Protein AF-A0A7X7IUH2-F1 (afdb_monomer_lite)

Sequence (332 aa):
AAYDATTYAPLDETAVPRGTPALRFTPNFIDRHVDTFSREAADLFISLTHAHYVEHLAPYFGNVVEAVYTDDESFQVWNGTGLPWSEILEAEYERRHGEPLRSILPQLVEDLPGAADVRLRFYSLCRQLFLENFIAPQVDWCRKAGLPYVGHLCGDEGPTRNAVKNFGTAMPYLLAQDIPSIDDYLCEIKDHGYLRKPLNEPDSRILAHDDRRLFTHLIYKGASSIANQFKNGLVSVEDLTFIGWDVEPAFLNTQMLFELALGANLMTPHAYYYTIGDRAHRRSLRGLRERTRRAPPQHRRQLRHREPGTFRSRQGRNRMRPSTSRQEPRWT

Foldseek 3Di:
DKAQPPPRHDDDPVPDDPPRDIDDDDDDDDPPDFQLLALVSQVVVCVVPVVVCCVPPLVCDVHVAAADEDEAAWQAPQPDDDARDDPSLQVVCCVVPVDGPVVCVCLCPDVDVCSVVVLVVSLVSRLVSNCVRHVLVVQVSCVVSVHWYHYEHRQQLHFQVSCSRTRNHCLVVLLSTQQREYEDPCVPPLPCVLVVDPCPDPVNVDDDSRDSSCRNLVSLLSRQVSCVPPHVLAYEYADPPPSDDPDDVVSRVSVVVVSVVSRHDHYQYPDDDDDPDDPVVVVVVVVVVVVVVPDDPDDPDDDDDDDDDDDDDDDDDDDDDDDDDDDDDDDD

pLDDT: mean 80.37, std 22.28, range [26.98, 98.56]

Structure (mmCIF, N/CA/C/O backbone):
data_AF-A0A7X7IUH2-F1
#
_entry.id   AF-A0A7X7IUH2-F1
#
loop_
_atom_site.group_PDB
_atom_site.id
_atom_site.type_symbol
_atom_site.label_atom_id
_atom_site.label_alt_id
_atom_site.label_comp_id
_atom_site.label_asym_id
_atom_site.label_entity_id
_atom_site.label_seq_id
_atom_site.pdbx_PDB_ins_code
_atom_site.Cartn_x
_atom_site.Cartn_y
_atom_site.Cartn_z
_atom_site.occupancy
_atom_site.B_iso_or_equiv
_atom_site.auth_seq_id
_atom_site.auth_comp_id
_atom_site.auth_asym_id
_atom_site.auth_atom_id
_atom_site.pdbx_PDB_model_num
ATOM 1 N N . ALA A 1 1 ? -21.920 0.848 14.045 1.00 93.69 1 ALA A N 1
ATOM 2 C CA . ALA A 1 1 ? -21.942 0.148 15.349 1.00 93.69 1 ALA A CA 1
ATOM 3 C C . ALA A 1 1 ? -21.752 1.163 16.470 1.00 93.69 1 ALA A C 1
ATOM 5 O O . ALA A 1 1 ? -21.058 2.154 16.247 1.00 93.69 1 ALA A O 1
ATOM 6 N N . ALA A 1 2 ? -22.360 0.935 17.634 1.00 96.56 2 ALA A N 1
ATOM 7 C CA . ALA A 1 2 ? -22.259 1.821 18.790 1.00 96.56 2 ALA A CA 1
ATOM 8 C C . ALA A 1 2 ? -21.877 1.034 20.046 1.00 96.56 2 ALA A C 1
ATOM 10 O O . ALA A 1 2 ? -22.299 -0.111 20.222 1.00 96.56 2 ALA A O 1
ATOM 11 N N . TYR A 1 3 ? -21.081 1.669 20.901 1.00 97.62 3 TYR A N 1
ATOM 12 C CA . TYR A 1 3 ? -20.593 1.113 22.157 1.00 97.62 3 TYR A CA 1
ATOM 13 C C . TYR A 1 3 ? -20.716 2.164 23.251 1.00 97.62 3 TYR A C 1
ATOM 15 O O . TYR A 1 3 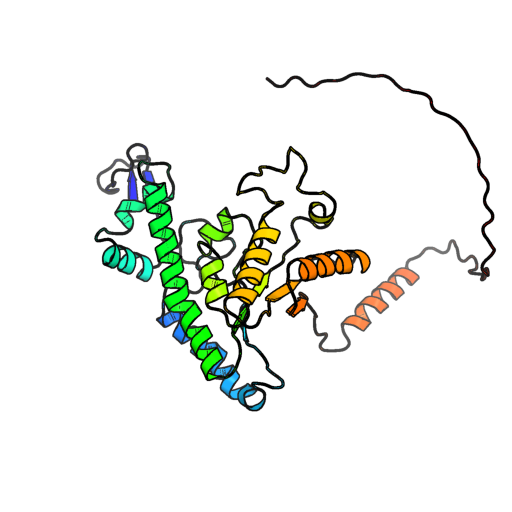? -20.580 3.361 22.986 1.00 97.62 3 TYR A O 1
ATOM 23 N N . ASP A 1 4 ? -20.962 1.724 24.477 1.00 96.12 4 ASP A N 1
ATOM 24 C CA . ASP A 1 4 ? -20.945 2.600 25.643 1.00 96.12 4 ASP A CA 1
ATOM 25 C C . ASP A 1 4 ? -19.576 3.291 25.781 1.00 96.12 4 ASP A C 1
ATOM 27 O O . ASP A 1 4 ? -18.533 2.653 25.641 1.00 96.12 4 ASP A O 1
ATOM 31 N N . ALA A 1 5 ? -19.567 4.598 26.051 1.00 94.69 5 ALA A N 1
ATOM 32 C CA . ALA A 1 5 ? -18.341 5.403 26.025 1.00 94.69 5 ALA A CA 1
ATOM 33 C C . ALA A 1 5 ? -17.363 5.126 27.184 1.00 94.69 5 ALA A C 1
ATOM 35 O O . ALA A 1 5 ? -16.270 5.682 27.194 1.00 94.69 5 ALA A O 1
ATOM 36 N N . THR A 1 6 ? -17.755 4.337 28.189 1.00 93.38 6 THR A N 1
ATOM 37 C CA . THR A 1 6 ? -16.908 4.026 29.355 1.00 93.38 6 THR A CA 1
ATOM 38 C C . THR A 1 6 ? -16.556 2.545 29.421 1.00 93.38 6 THR A C 1
ATOM 40 O O . THR A 1 6 ? -15.413 2.182 29.680 1.00 93.38 6 THR A O 1
ATOM 43 N N . THR A 1 7 ? -17.541 1.680 29.200 1.00 95.00 7 THR A N 1
ATOM 44 C CA . THR A 1 7 ? -17.394 0.223 29.295 1.00 95.00 7 THR A CA 1
ATOM 45 C C . THR A 1 7 ? -17.054 -0.431 27.961 1.00 95.00 7 THR A C 1
ATOM 47 O O . THR A 1 7 ? -16.601 -1.573 27.957 1.00 95.00 7 THR A O 1
ATOM 50 N N . TYR A 1 8 ? -17.284 0.262 26.839 1.00 96.19 8 TYR A N 1
ATOM 51 C CA . TYR A 1 8 ? -17.128 -0.259 25.477 1.00 96.19 8 TYR A CA 1
ATOM 52 C C . TYR A 1 8 ? -17.988 -1.493 25.168 1.00 96.19 8 TYR A C 1
ATOM 54 O O . TYR A 1 8 ? -17.764 -2.182 24.172 1.00 96.19 8 TYR A O 1
ATOM 62 N N . ALA A 1 9 ? -19.003 -1.762 25.992 1.00 94.94 9 ALA A N 1
ATOM 63 C CA . ALA A 1 9 ? -19.993 -2.790 25.717 1.00 94.94 9 ALA A CA 1
ATOM 64 C C . ALA A 1 9 ? -20.873 -2.376 24.521 1.00 94.94 9 ALA A C 1
ATOM 66 O O . ALA A 1 9 ? -21.152 -1.182 24.366 1.00 94.94 9 ALA A O 1
ATOM 67 N N . PRO A 1 10 ? -21.334 -3.327 23.684 1.00 95.69 10 PRO A N 1
ATOM 68 C CA . PRO A 1 10 ? -22.267 -3.031 22.602 1.00 95.69 10 PRO A CA 1
ATOM 69 C C . PRO A 1 10 ? -23.500 -2.279 23.109 1.00 95.69 10 PRO A C 1
ATOM 71 O O . PRO A 1 10 ? -24.109 -2.667 24.106 1.00 95.69 10 PRO A O 1
ATOM 74 N N . LEU A 1 11 ? -23.864 -1.211 22.404 1.00 95.25 11 LEU A N 1
ATOM 75 C CA . LEU A 1 11 ? -24.957 -0.317 22.764 1.00 95.25 11 LEU A CA 1
ATOM 76 C C . LEU A 1 11 ? -26.072 -0.404 21.716 1.00 95.25 11 LEU A C 1
ATOM 78 O O . LEU A 1 11 ? -25.834 -0.153 20.534 1.00 95.25 11 LEU A O 1
ATOM 82 N N . ASP A 1 12 ? -27.295 -0.713 22.149 1.00 94.19 12 ASP A N 1
ATOM 83 C CA . ASP A 1 12 ? -28.493 -0.549 21.321 1.00 94.19 12 ASP A CA 1
ATOM 84 C C . ASP A 1 12 ? -28.979 0.904 21.416 1.00 94.19 12 ASP A C 1
ATOM 86 O O . ASP A 1 12 ? -29.573 1.320 22.413 1.00 94.19 12 ASP A O 1
ATOM 90 N N . GLU A 1 13 ? -28.720 1.686 20.366 1.00 91.31 13 GLU A N 1
ATOM 91 C CA . GLU A 1 13 ? -29.072 3.109 20.306 1.00 91.31 13 GLU A CA 1
ATOM 92 C C . GLU A 1 13 ? -30.589 3.364 20.365 1.00 91.31 13 GLU A C 1
ATOM 94 O O . GLU A 1 13 ? -31.002 4.478 20.685 1.00 91.31 13 GLU A O 1
ATOM 99 N N . THR A 1 14 ? -31.428 2.356 20.095 1.00 93.44 14 THR A N 1
ATOM 100 C CA . THR A 1 14 ? -32.894 2.478 20.189 1.00 93.44 14 THR A CA 1
ATOM 101 C C . THR A 1 14 ? -33.417 2.296 21.615 1.00 93.44 14 THR A C 1
ATOM 103 O O . THR A 1 14 ? -34.529 2.727 21.923 1.00 93.44 14 THR A O 1
ATOM 106 N N . ALA A 1 15 ? -32.605 1.704 22.494 1.00 94.25 15 ALA A N 1
ATOM 107 C CA . ALA A 1 15 ? -32.968 1.360 23.865 1.00 94.25 15 ALA A CA 1
ATOM 108 C C . ALA A 1 15 ? -32.412 2.338 24.916 1.00 94.25 15 ALA A C 1
ATOM 110 O O . ALA A 1 15 ? -32.685 2.178 26.107 1.00 94.25 15 ALA A O 1
ATOM 111 N N . VAL A 1 16 ? -31.641 3.352 24.506 1.00 92.81 16 VAL A N 1
ATOM 112 C CA . VAL A 1 16 ? -31.002 4.312 25.421 1.00 92.81 16 VAL A CA 1
ATOM 113 C C . VAL A 1 16 ? -31.530 5.739 25.246 1.00 92.81 16 VAL A C 1
ATOM 115 O O . VAL A 1 16 ? -31.948 6.119 24.151 1.00 92.81 16 VAL A O 1
ATOM 118 N N . PRO A 1 17 ? -31.512 6.572 26.308 1.00 95.00 17 PRO A N 1
ATOM 119 C CA . PRO A 1 17 ? -31.937 7.964 26.209 1.00 95.00 17 PRO A CA 1
ATOM 120 C C . PRO A 1 17 ? -31.154 8.757 25.154 1.00 95.00 17 PRO A C 1
ATOM 122 O O . PRO A 1 17 ? -29.950 8.580 24.964 1.00 95.00 17 PRO A O 1
ATOM 125 N N . ARG A 1 18 ? -31.823 9.710 24.497 1.00 93.62 18 ARG A N 1
ATOM 126 C CA . ARG A 1 18 ? -31.147 10.654 23.600 1.00 93.62 18 ARG A CA 1
ATOM 127 C C . ARG A 1 18 ? -30.102 11.453 24.383 1.00 93.62 18 ARG A C 1
ATOM 129 O O . ARG A 1 18 ? -30.426 12.064 25.396 1.00 93.62 18 ARG A O 1
ATOM 136 N N . GLY A 1 19 ? -28.879 11.505 23.861 1.00 92.50 19 GLY A N 1
ATOM 137 C CA . GLY A 1 19 ? -27.760 12.204 24.499 1.00 92.50 19 GLY A CA 1
ATOM 138 C C . GLY A 1 19 ? -26.858 11.306 25.346 1.00 92.50 19 GLY A C 1
ATOM 139 O O . GLY A 1 19 ? -25.862 11.805 25.862 1.00 92.50 19 GLY A O 1
ATOM 140 N N . THR A 1 20 ? -27.153 10.005 25.450 1.00 94.75 20 THR A N 1
ATOM 141 C CA . THR A 1 20 ? -26.215 9.022 26.011 1.00 94.75 20 THR A CA 1
ATOM 142 C C . THR A 1 20 ? -24.885 9.061 25.241 1.00 94.75 20 THR A C 1
ATOM 144 O O . THR A 1 20 ? -24.899 8.908 24.015 1.00 94.75 20 THR A O 1
ATOM 147 N N . PRO A 1 21 ? -23.741 9.280 25.917 1.00 95.81 21 PRO A N 1
ATOM 148 C CA . PRO A 1 21 ? -22.426 9.219 25.286 1.00 95.81 21 PRO A CA 1
ATOM 149 C C . PRO A 1 21 ? -22.129 7.823 24.730 1.00 95.81 21 PRO A C 1
ATOM 151 O O . PRO A 1 21 ? -22.341 6.824 25.413 1.00 95.81 21 PRO A O 1
ATOM 154 N N . ALA A 1 22 ? -21.604 7.755 23.508 1.00 96.31 22 ALA A N 1
ATOM 155 C CA . ALA A 1 22 ? -21.262 6.499 22.850 1.00 96.31 22 ALA A CA 1
ATOM 156 C C . ALA A 1 22 ? -20.029 6.653 21.952 1.00 96.31 22 ALA A C 1
ATOM 158 O O . ALA A 1 22 ? -19.846 7.694 21.314 1.00 96.31 22 ALA A O 1
ATOM 159 N N . LEU A 1 23 ? -19.231 5.591 21.851 1.00 96.69 23 LEU A N 1
ATOM 160 C CA . LEU A 1 23 ? -18.252 5.418 20.783 1.00 96.69 23 LEU A CA 1
ATOM 161 C C . LEU A 1 23 ? -18.985 4.877 19.549 1.00 96.69 23 LEU A C 1
ATOM 163 O O . LEU A 1 23 ? -19.529 3.771 19.580 1.00 96.69 23 LEU A O 1
ATOM 167 N N . ARG A 1 24 ? -19.019 5.657 18.462 1.00 95.31 24 ARG A N 1
ATOM 168 C CA . ARG A 1 24 ? -19.748 5.305 17.235 1.00 95.31 24 ARG A CA 1
ATOM 169 C C . ARG A 1 24 ? -18.799 5.101 16.062 1.00 95.31 24 ARG A C 1
ATOM 171 O O . ARG A 1 24 ? -17.985 5.965 15.755 1.00 95.31 24 ARG A O 1
ATOM 178 N N . PHE A 1 25 ? -18.999 3.992 15.359 1.00 95.56 25 PHE A N 1
ATOM 179 C CA . PHE A 1 25 ? -18.356 3.690 14.084 1.00 95.56 25 PHE A CA 1
ATOM 180 C C . PHE A 1 25 ? -19.392 3.742 12.967 1.00 95.56 25 PHE A C 1
ATOM 182 O O . PHE A 1 25 ? -20.416 3.046 13.034 1.00 95.56 25 PHE A O 1
ATOM 189 N N . THR A 1 26 ? -19.097 4.532 11.940 1.00 93.19 26 THR A N 1
ATOM 190 C CA . THR A 1 26 ? -19.946 4.714 10.762 1.00 93.19 26 THR A CA 1
ATOM 191 C C . THR A 1 26 ? -19.104 4.451 9.518 1.00 93.19 26 THR A C 1
ATOM 193 O O . THR A 1 26 ? -18.029 5.045 9.407 1.00 93.19 26 THR A O 1
ATOM 196 N N . PRO A 1 27 ? -19.562 3.600 8.585 1.00 91.12 27 PRO A N 1
ATOM 197 C CA . PRO A 1 27 ? -18.919 3.470 7.286 1.00 91.12 27 PRO A CA 1
ATOM 198 C C . PRO A 1 27 ? -18.875 4.825 6.580 1.00 91.12 27 PRO A C 1
ATOM 200 O O . PRO A 1 27 ? -19.853 5.575 6.602 1.00 91.12 27 PRO A O 1
ATOM 203 N N . ASN A 1 28 ? -17.743 5.135 5.955 1.00 88.81 28 ASN A N 1
ATOM 204 C CA . ASN A 1 28 ? -17.584 6.327 5.138 1.00 88.81 28 ASN A CA 1
ATOM 205 C C . ASN A 1 28 ? -17.260 5.909 3.706 1.00 88.81 28 ASN A C 1
ATOM 207 O O . ASN A 1 28 ? -16.353 5.109 3.491 1.00 88.81 28 ASN A O 1
ATOM 211 N N . PHE A 1 29 ? -17.990 6.459 2.740 1.00 89.00 29 PHE A N 1
ATOM 212 C CA . PHE A 1 29 ? -17.736 6.210 1.328 1.00 89.00 29 PHE A CA 1
ATOM 213 C C . PHE A 1 29 ? -16.807 7.289 0.770 1.00 89.00 29 PHE A C 1
ATOM 215 O O . PHE A 1 29 ? -17.088 8.482 0.898 1.00 89.00 29 PHE A O 1
ATOM 222 N N . ILE A 1 30 ? -15.705 6.869 0.147 1.00 88.06 30 ILE A N 1
ATOM 223 C CA . ILE A 1 30 ? -14.721 7.761 -0.470 1.00 88.06 30 ILE A CA 1
ATOM 224 C C . ILE A 1 30 ? -14.767 7.538 -1.981 1.00 88.06 30 ILE A C 1
ATOM 226 O O . ILE A 1 30 ? -14.297 6.524 -2.482 1.00 88.06 30 ILE A O 1
ATOM 230 N N . ASP A 1 31 ? -15.314 8.508 -2.712 1.00 87.81 31 ASP A N 1
ATOM 231 C CA . ASP A 1 31 ? -15.551 8.433 -4.163 1.00 87.81 31 ASP A CA 1
ATOM 232 C C . ASP A 1 31 ? -14.281 8.404 -5.030 1.00 87.81 31 ASP A C 1
ATOM 234 O O . ASP A 1 31 ? -14.336 8.095 -6.218 1.00 87.81 31 ASP A O 1
ATOM 238 N N . ARG A 1 32 ? -13.136 8.741 -4.436 1.00 85.94 32 ARG A N 1
ATOM 239 C CA . ARG A 1 32 ? -11.836 8.893 -5.099 1.00 85.94 32 ARG A CA 1
ATOM 240 C C . ARG A 1 32 ? -10.842 7.776 -4.790 1.00 85.94 32 ARG A C 1
ATOM 242 O O . ARG A 1 32 ? -9.669 7.921 -5.113 1.00 85.94 32 ARG A O 1
ATOM 249 N N . HIS A 1 33 ? -11.283 6.693 -4.158 1.00 89.88 33 HIS A N 1
ATOM 250 C CA . HIS A 1 33 ? -10.424 5.560 -3.830 1.00 89.88 33 HIS A CA 1
ATOM 251 C C . HIS A 1 33 ? -11.135 4.253 -4.172 1.00 89.88 33 HIS A C 1
ATOM 253 O O . HIS A 1 33 ? -12.292 4.055 -3.808 1.00 89.88 33 HIS A O 1
ATOM 259 N N . VAL A 1 34 ? -10.444 3.363 -4.877 1.00 92.19 34 VAL A N 1
ATOM 260 C CA . VAL A 1 34 ? -10.958 2.027 -5.194 1.00 92.19 34 VAL A CA 1
ATOM 261 C C . VAL A 1 34 ? -10.906 1.136 -3.948 1.00 92.19 34 VAL A C 1
ATOM 263 O O . VAL A 1 34 ? -10.033 1.302 -3.099 1.00 92.19 34 VAL A O 1
ATOM 266 N N . ASP A 1 35 ? -11.833 0.190 -3.807 1.00 94.94 35 ASP A N 1
ATOM 267 C CA . ASP A 1 35 ? -11.734 -0.822 -2.752 1.00 94.94 35 ASP A CA 1
ATOM 268 C C . ASP A 1 35 ? -10.631 -1.831 -3.100 1.00 94.94 35 ASP A C 1
ATOM 270 O O . ASP A 1 35 ? -10.849 -2.776 -3.858 1.00 94.94 35 ASP A O 1
ATOM 274 N N . THR A 1 36 ? -9.438 -1.634 -2.542 1.00 96.62 36 THR A N 1
ATOM 275 C CA . THR A 1 36 ? -8.282 -2.506 -2.785 1.00 96.62 36 THR A CA 1
ATOM 276 C C . THR A 1 36 ? -8.321 -3.806 -1.975 1.00 96.62 36 THR A C 1
ATOM 278 O O . THR A 1 36 ? -7.415 -4.629 -2.083 1.00 96.62 36 THR A O 1
ATOM 281 N N . PHE A 1 37 ? -9.378 -4.060 -1.198 1.00 97.88 37 PHE A N 1
ATOM 282 C CA . PHE A 1 37 ? -9.655 -5.399 -0.676 1.00 97.88 37 PHE A CA 1
ATOM 283 C C . PHE A 1 37 ? -10.498 -6.233 -1.642 1.00 97.88 37 PHE A C 1
ATOM 285 O O . PHE A 1 37 ? -10.564 -7.452 -1.481 1.00 97.88 37 PHE A O 1
ATOM 292 N N . SER A 1 38 ? -11.127 -5.619 -2.648 1.00 97.88 38 SER A N 1
ATOM 293 C CA . SER A 1 38 ? -11.990 -6.309 -3.604 1.00 97.88 38 SER A CA 1
ATOM 294 C C . SER A 1 38 ? -11.214 -6.811 -4.820 1.00 97.88 38 SER A C 1
ATOM 296 O O . SER A 1 38 ? -10.645 -6.039 -5.593 1.00 97.88 38 SER A O 1
ATOM 298 N N . ARG A 1 39 ? -11.257 -8.130 -5.042 1.00 98.00 39 ARG A N 1
ATOM 299 C CA . ARG A 1 39 ? -10.675 -8.745 -6.241 1.00 98.00 39 ARG A CA 1
ATOM 300 C C . ARG A 1 39 ? -11.389 -8.302 -7.519 1.00 98.00 39 ARG A C 1
ATOM 302 O O . ARG A 1 39 ? -10.747 -8.075 -8.538 1.00 98.00 39 ARG A O 1
ATOM 309 N N . GLU A 1 40 ? -12.705 -8.138 -7.449 1.00 98.19 40 GLU A N 1
ATOM 310 C CA . GLU A 1 40 ? -13.507 -7.655 -8.574 1.00 98.19 40 GLU A CA 1
ATOM 311 C C . GLU A 1 40 ? -13.093 -6.235 -8.980 1.00 98.19 40 GLU A C 1
ATOM 313 O O . GLU A 1 40 ? -12.969 -5.939 -10.168 1.00 98.19 40 GLU A O 1
ATOM 318 N N . ALA A 1 41 ? -12.801 -5.373 -8.001 1.00 96.44 41 ALA A N 1
ATOM 319 C CA . ALA A 1 41 ? -12.330 -4.021 -8.269 1.00 96.44 41 ALA A CA 1
ATOM 320 C C . ALA A 1 41 ? -10.954 -4.012 -8.959 1.00 96.44 41 ALA A C 1
ATOM 322 O O . ALA A 1 41 ? -10.745 -3.232 -9.889 1.00 96.44 41 ALA A O 1
ATOM 323 N N . ALA A 1 42 ? -10.043 -4.905 -8.558 1.00 97.06 42 ALA A N 1
ATOM 324 C CA . ALA A 1 42 ? -8.743 -5.066 -9.209 1.00 97.06 42 ALA A CA 1
ATOM 325 C C . ALA A 1 42 ? -8.871 -5.579 -10.652 1.00 97.06 42 ALA A C 1
ATOM 327 O O . ALA A 1 42 ? -8.260 -5.023 -11.565 1.00 97.06 42 ALA A O 1
ATOM 328 N N . ASP A 1 43 ? -9.698 -6.604 -10.880 1.00 97.69 43 ASP A N 1
ATOM 329 C CA . ASP A 1 43 ? -9.930 -7.152 -12.221 1.00 97.69 43 ASP A CA 1
ATOM 330 C C . ASP A 1 43 ? -10.555 -6.088 -13.147 1.00 97.69 43 ASP A C 1
ATOM 332 O O . ASP A 1 43 ? -10.143 -5.941 -14.303 1.00 97.69 43 ASP A O 1
ATOM 336 N N . LEU A 1 44 ? -11.492 -5.283 -12.628 1.00 97.38 44 LEU A N 1
ATOM 337 C CA . LEU A 1 44 ? -12.061 -4.151 -13.357 1.00 97.38 44 LEU A CA 1
ATOM 338 C C . LEU A 1 44 ? -10.998 -3.087 -13.660 1.00 97.38 44 LEU A C 1
ATOM 340 O O . LEU A 1 44 ? -10.890 -2.663 -14.811 1.00 97.38 44 LEU A O 1
ATOM 344 N N . PHE A 1 45 ? -10.185 -2.689 -12.677 1.00 95.31 45 PHE A N 1
ATOM 345 C CA . PHE A 1 45 ? -9.093 -1.731 -12.872 1.00 95.31 45 PHE A CA 1
ATOM 346 C C . PHE A 1 45 ? -8.139 -2.178 -13.986 1.00 95.31 45 PHE A C 1
ATOM 348 O O . PHE A 1 45 ? -7.867 -1.407 -14.908 1.00 95.31 45 PHE A O 1
ATOM 355 N N . ILE A 1 46 ? -7.696 -3.438 -13.961 1.00 96.44 46 ILE A N 1
ATOM 356 C CA . ILE A 1 46 ? -6.835 -4.031 -14.994 1.00 96.44 46 ILE A CA 1
ATOM 357 C C . ILE A 1 46 ? -7.535 -4.008 -16.359 1.00 96.44 46 ILE A C 1
ATOM 359 O O . ILE A 1 46 ? -6.929 -3.614 -17.357 1.00 96.44 46 ILE A O 1
ATOM 363 N N . SER A 1 47 ? -8.822 -4.361 -16.423 1.00 96.50 47 SER A N 1
ATOM 364 C CA . SER A 1 47 ? -9.577 -4.330 -17.683 1.00 96.50 47 SER A CA 1
ATOM 365 C C . SER A 1 47 ? -9.698 -2.922 -18.282 1.00 96.50 47 SER A C 1
ATOM 367 O O . SER A 1 47 ? -9.690 -2.777 -19.499 1.00 96.50 47 SER A O 1
ATOM 369 N N . LEU A 1 48 ? -9.759 -1.885 -17.441 1.00 95.56 48 LEU A N 1
ATOM 370 C CA . LEU A 1 48 ? -9.904 -0.488 -17.858 1.00 95.56 48 LEU A CA 1
ATOM 371 C C . LEU A 1 48 ? -8.572 0.201 -18.177 1.00 95.56 48 LEU A C 1
ATOM 373 O O . LEU A 1 48 ? -8.574 1.293 -18.737 1.00 95.56 48 LEU A O 1
ATOM 377 N N . THR A 1 49 ? -7.439 -0.392 -17.804 1.00 94.62 49 THR A N 1
ATOM 378 C CA . THR A 1 49 ? -6.115 0.235 -17.939 1.00 94.62 49 THR A CA 1
ATOM 379 C C . THR A 1 49 ? -5.200 -0.631 -18.789 1.00 94.62 49 THR A C 1
ATOM 381 O O . THR A 1 49 ? -4.924 -0.343 -19.953 1.00 94.62 49 THR A O 1
ATOM 384 N N . HIS A 1 50 ? -4.798 -1.760 -18.231 1.00 94.56 50 HIS A N 1
ATOM 385 C CA . HIS A 1 50 ? -3.835 -2.679 -18.794 1.00 94.56 50 HIS A CA 1
ATOM 386 C C . HIS A 1 50 ? -4.304 -3.298 -20.119 1.00 94.56 50 HIS A C 1
ATOM 388 O O . HIS A 1 50 ? -3.491 -3.503 -21.019 1.00 94.56 50 HIS A O 1
ATOM 394 N N . ALA A 1 51 ? -5.610 -3.535 -20.296 1.00 91.50 51 ALA A N 1
ATOM 395 C CA . ALA A 1 51 ? -6.141 -4.005 -21.580 1.00 91.50 51 ALA A CA 1
ATOM 396 C C . ALA A 1 51 ? -5.887 -2.998 -22.719 1.00 91.50 51 ALA A C 1
ATOM 398 O O . ALA A 1 51 ? -5.485 -3.396 -23.813 1.00 91.50 51 ALA A O 1
ATOM 399 N N . HIS A 1 52 ? -6.023 -1.697 -22.448 1.00 95.25 52 HIS A N 1
ATOM 400 C CA . HIS A 1 52 ? -5.701 -0.649 -23.418 1.00 95.25 52 HIS A CA 1
ATOM 401 C C . HIS A 1 52 ? -4.192 -0.519 -23.656 1.00 95.25 52 HIS A C 1
ATOM 403 O O . HIS A 1 52 ? -3.772 -0.223 -24.777 1.00 95.25 52 HIS A O 1
ATOM 409 N N . TYR A 1 53 ? -3.355 -0.793 -22.648 1.00 95.38 53 TYR A N 1
ATOM 410 C CA . TYR A 1 53 ? -1.909 -0.887 -22.867 1.00 95.38 53 TYR A CA 1
ATOM 411 C C . TYR A 1 53 ? -1.568 -1.998 -23.858 1.00 95.38 53 TYR A C 1
ATOM 413 O O . TYR A 1 53 ? -0.758 -1.773 -24.749 1.00 95.38 53 TYR A O 1
ATOM 421 N N . VAL A 1 54 ? -2.208 -3.168 -23.778 1.00 93.75 54 VAL A N 1
ATOM 422 C CA . VAL A 1 54 ? -2.002 -4.220 -24.789 1.00 93.75 54 VAL A CA 1
ATOM 423 C C . VAL A 1 54 ? -2.445 -3.740 -26.168 1.00 93.75 54 VAL A C 1
ATOM 425 O O . VAL A 1 54 ? -1.685 -3.854 -27.127 1.00 93.75 54 VAL A O 1
ATOM 428 N N . GLU A 1 55 ? -3.652 -3.182 -26.269 1.00 95.50 55 GLU A N 1
ATOM 429 C CA . GLU A 1 55 ? -4.230 -2.745 -27.544 1.00 95.50 55 GLU A CA 1
ATOM 430 C C . GLU A 1 55 ? -3.327 -1.752 -28.289 1.00 95.50 55 GLU A C 1
ATOM 432 O O . GLU A 1 55 ? -3.162 -1.845 -29.507 1.00 95.50 55 GLU A O 1
ATOM 437 N N . HIS A 1 56 ? -2.720 -0.812 -27.562 1.00 96.25 56 HIS A N 1
ATOM 438 C CA . HIS A 1 56 ? -1.984 0.295 -28.167 1.00 96.25 56 HIS A CA 1
ATOM 439 C C . HIS A 1 56 ? -0.463 0.158 -28.096 1.00 96.25 56 HIS A C 1
ATOM 441 O O . HIS A 1 56 ? 0.234 0.720 -28.945 1.00 96.25 56 HIS A O 1
ATOM 447 N N . LEU A 1 57 ? 0.064 -0.553 -27.097 1.00 96.81 57 LEU A N 1
ATOM 448 C CA . LEU A 1 57 ? 1.489 -0.552 -26.766 1.00 96.81 57 LEU A CA 1
ATOM 449 C C . LEU A 1 57 ? 2.154 -1.931 -26.831 1.00 96.81 57 LEU A C 1
ATOM 451 O O . LEU A 1 57 ? 3.380 -1.983 -26.766 1.00 96.81 57 LEU A O 1
ATOM 455 N N . ALA A 1 58 ? 1.414 -3.030 -27.029 1.00 95.75 58 ALA A N 1
ATOM 456 C CA . ALA A 1 58 ? 2.002 -4.376 -27.033 1.00 95.75 58 ALA A CA 1
ATOM 457 C C . ALA A 1 58 ? 3.213 -4.561 -27.974 1.00 95.75 58 ALA A C 1
ATOM 459 O O . ALA A 1 58 ? 4.181 -5.187 -27.545 1.00 95.75 58 ALA A O 1
ATOM 460 N N . PRO A 1 59 ? 3.250 -4.004 -29.208 1.00 97.00 59 PRO A N 1
ATOM 461 C CA . PRO A 1 59 ? 4.430 -4.116 -30.075 1.00 97.00 59 PRO A CA 1
ATOM 462 C C . PRO A 1 59 ? 5.710 -3.478 -29.510 1.00 97.00 59 PRO A C 1
ATOM 464 O O . PRO A 1 59 ? 6.794 -3.709 -30.039 1.00 97.00 59 PRO A O 1
ATOM 467 N N . TYR A 1 60 ? 5.584 -2.651 -28.472 1.00 97.75 60 TYR A N 1
ATOM 468 C CA . TYR A 1 60 ? 6.672 -1.914 -27.835 1.00 97.75 60 TYR A CA 1
ATOM 469 C C . TYR A 1 60 ? 7.131 -2.532 -26.507 1.00 97.75 60 TYR A C 1
ATOM 471 O O . TYR A 1 60 ? 8.125 -2.063 -25.944 1.00 97.75 60 TYR A O 1
ATOM 479 N N . PHE A 1 61 ? 6.433 -3.556 -26.004 1.00 97.38 61 PHE A N 1
ATOM 480 C CA . PHE A 1 61 ? 6.760 -4.217 -24.740 1.00 97.38 61 PHE A CA 1
ATOM 481 C C . PHE A 1 61 ? 8.113 -4.934 -24.810 1.00 97.38 61 PHE A C 1
ATOM 483 O O . PHE A 1 61 ? 8.449 -5.563 -25.814 1.00 97.38 61 PHE A O 1
ATOM 490 N N . GLY A 1 62 ? 8.895 -4.819 -23.734 1.00 94.38 62 GLY A N 1
ATOM 491 C CA . GLY A 1 62 ? 10.238 -5.397 -23.623 1.00 94.38 62 GLY A CA 1
ATOM 492 C C . GLY A 1 62 ? 11.312 -4.664 -24.436 1.00 94.38 62 GLY A C 1
ATOM 493 O O . GLY A 1 62 ? 12.423 -5.172 -24.567 1.00 94.38 62 GLY A O 1
ATOM 494 N N . ASN A 1 63 ? 10.983 -3.500 -25.006 1.00 94.75 63 ASN A N 1
ATOM 495 C CA . ASN A 1 63 ? 11.939 -2.636 -25.697 1.00 94.75 63 ASN A CA 1
ATOM 496 C C . ASN A 1 63 ? 11.709 -1.160 -25.352 1.00 94.75 63 ASN A C 1
ATOM 498 O O . ASN A 1 63 ? 12.459 -0.594 -24.577 1.00 94.75 63 ASN A O 1
ATOM 502 N N . VAL A 1 64 ? 10.667 -0.525 -25.902 1.00 96.69 64 VAL A N 1
ATOM 503 C CA . VAL A 1 64 ? 10.393 0.897 -25.608 1.00 96.69 64 VAL A CA 1
ATOM 504 C C . VAL A 1 64 ? 9.629 1.042 -24.292 1.00 96.69 64 VAL A C 1
ATOM 506 O O . VAL A 1 64 ? 9.851 1.995 -23.554 1.00 96.69 64 VAL A O 1
ATOM 509 N N . VAL A 1 65 ? 8.727 0.104 -24.000 1.00 96.88 65 VAL A N 1
ATOM 510 C CA . VAL A 1 65 ? 8.061 -0.012 -22.699 1.00 96.88 65 VAL A CA 1
ATOM 511 C C . VAL A 1 65 ? 8.712 -1.176 -21.964 1.00 96.88 65 VAL A C 1
ATOM 513 O O . VAL A 1 65 ? 8.516 -2.333 -22.338 1.00 96.88 65 VAL A O 1
ATOM 516 N N . GLU A 1 66 ? 9.516 -0.861 -20.954 1.00 95.62 66 GLU A N 1
ATOM 517 C CA . GLU A 1 66 ? 10.358 -1.837 -20.249 1.00 95.62 66 GLU A CA 1
ATOM 518 C C . GLU A 1 66 ? 9.809 -2.244 -18.881 1.00 95.62 66 GLU A C 1
ATOM 520 O O . GLU A 1 66 ? 10.305 -3.205 -18.308 1.00 95.62 66 GLU A O 1
ATOM 525 N N . ALA A 1 67 ? 8.806 -1.536 -18.358 1.00 95.88 67 ALA A N 1
ATOM 526 C CA . ALA A 1 67 ? 8.206 -1.778 -17.049 1.00 95.88 67 ALA A CA 1
ATOM 527 C C . ALA A 1 67 ? 6.790 -1.197 -16.973 1.00 95.88 67 ALA A C 1
ATOM 529 O O . ALA A 1 67 ? 6.438 -0.297 -17.740 1.00 95.88 67 ALA A O 1
ATOM 530 N N . VAL A 1 68 ? 6.004 -1.685 -16.014 1.00 96.38 68 VAL A N 1
ATOM 531 C CA . VAL A 1 68 ? 4.796 -1.000 -15.539 1.00 96.38 68 VAL A CA 1
ATOM 532 C C . VAL A 1 68 ? 5.105 -0.409 -14.173 1.00 96.38 68 VAL A C 1
ATOM 534 O O . VAL A 1 68 ? 5.613 -1.112 -13.299 1.00 96.38 68 VAL A O 1
ATOM 537 N N . TYR A 1 69 ? 4.802 0.878 -14.017 1.00 95.31 69 TYR A N 1
ATOM 538 C CA . TYR A 1 69 ? 4.961 1.602 -12.765 1.00 95.31 69 TYR A CA 1
ATOM 539 C C . TYR A 1 69 ? 3.594 1.862 -12.136 1.00 95.31 69 TYR A C 1
ATOM 541 O O . TYR A 1 69 ? 2.684 2.332 -12.824 1.00 95.31 69 TYR A O 1
ATOM 549 N N . THR A 1 70 ? 3.462 1.570 -10.848 1.00 94.12 70 THR A N 1
ATOM 550 C CA . THR A 1 70 ? 2.298 1.925 -10.034 1.00 94.12 70 THR A CA 1
ATOM 551 C C . THR A 1 70 ? 2.666 2.988 -9.006 1.00 94.12 70 THR A C 1
ATOM 553 O O . THR A 1 70 ? 3.772 2.994 -8.473 1.00 94.12 70 THR A O 1
ATOM 556 N N . ASP A 1 71 ? 1.725 3.878 -8.732 1.00 92.50 71 ASP A N 1
ATOM 557 C CA . ASP A 1 71 ? 1.914 5.056 -7.890 1.00 92.50 71 ASP A CA 1
ATOM 558 C C . ASP A 1 71 ? 0.961 4.978 -6.687 1.00 92.50 71 ASP A C 1
ATOM 560 O O . ASP A 1 71 ? -0.196 4.568 -6.837 1.00 92.50 71 ASP A O 1
ATOM 564 N N . ASP A 1 72 ? 1.462 5.341 -5.506 1.00 91.69 72 ASP A N 1
ATOM 565 C CA . ASP A 1 72 ? 0.687 5.551 -4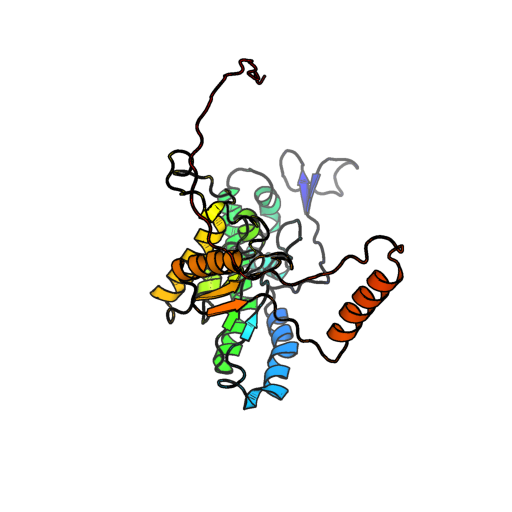.279 1.00 91.69 72 ASP A CA 1
ATOM 566 C C . ASP A 1 72 ? -0.301 4.421 -3.892 1.00 91.69 72 ASP A C 1
ATOM 568 O O . ASP A 1 72 ? -1.425 4.651 -3.420 1.00 91.69 72 ASP A O 1
ATOM 572 N N . GLU A 1 73 ? 0.105 3.154 -4.017 1.00 94.50 73 GLU A N 1
ATOM 573 C CA . GLU A 1 73 ? -0.789 2.046 -3.666 1.00 94.50 73 GLU A CA 1
ATOM 574 C C . GLU A 1 73 ? -1.029 1.955 -2.149 1.00 94.50 73 GLU A C 1
ATOM 576 O O . GLU A 1 73 ? -0.117 2.056 -1.325 1.00 94.50 73 GLU A O 1
ATOM 581 N N . SER A 1 74 ? -2.284 1.752 -1.743 1.00 94.38 74 SER A N 1
ATOM 582 C CA . SER A 1 74 ? -2.665 1.599 -0.335 1.00 94.38 74 SER A CA 1
ATOM 583 C C . SER A 1 74 ? -4.074 1.014 -0.191 1.00 94.38 74 SER A C 1
ATOM 585 O O . SER A 1 74 ? -4.855 0.960 -1.142 1.00 94.38 74 SER A O 1
ATOM 587 N N . PHE A 1 75 ? -4.425 0.558 1.013 1.00 92.81 75 PHE A N 1
ATOM 588 C CA . PHE A 1 75 ? -5.805 0.197 1.358 1.00 92.81 75 PHE A CA 1
ATOM 589 C C . PHE A 1 75 ? -6.581 1.299 2.074 1.00 92.81 75 PHE A C 1
ATOM 591 O O . PHE A 1 75 ? -7.749 1.127 2.423 1.00 92.81 75 PHE A O 1
ATOM 598 N N . GLN A 1 76 ? -5.950 2.450 2.282 1.00 88.50 76 GLN A N 1
ATOM 599 C CA . GLN A 1 76 ? -6.594 3.629 2.823 1.00 88.50 76 GLN A CA 1
ATOM 600 C C . GLN A 1 76 ? -6.093 4.854 2.079 1.00 88.50 76 GLN A C 1
ATOM 602 O O . GLN A 1 76 ? -4.890 5.044 1.947 1.00 88.50 76 GLN A O 1
ATOM 607 N N . VAL A 1 77 ? -7.019 5.728 1.677 1.00 83.75 77 VAL A N 1
ATOM 608 C CA . VAL A 1 77 ? -6.662 6.986 1.018 1.00 83.75 77 VAL A CA 1
ATOM 609 C C . VAL A 1 77 ? -5.660 7.775 1.867 1.00 83.75 77 VAL A C 1
ATOM 611 O O . VAL A 1 77 ? -5.822 7.889 3.087 1.00 83.75 77 VAL A O 1
ATOM 614 N N . TRP A 1 78 ? -4.647 8.345 1.215 1.00 75.94 78 TRP A N 1
ATOM 615 C CA . TRP A 1 78 ? -3.525 9.061 1.832 1.00 75.94 78 TRP A CA 1
ATOM 616 C C . TRP A 1 78 ? -3.923 9.948 3.027 1.00 75.94 78 TRP A C 1
ATOM 618 O O . TRP A 1 78 ? -3.433 9.794 4.152 1.00 75.94 78 TRP A O 1
ATOM 628 N N . ASN A 1 79 ? -4.893 10.839 2.807 1.00 77.44 79 ASN A N 1
ATOM 629 C CA . ASN A 1 79 ? -5.386 11.806 3.791 1.00 77.44 79 ASN A CA 1
ATOM 630 C C . ASN A 1 79 ? -6.603 11.316 4.599 1.00 77.44 79 ASN A C 1
ATOM 632 O O . ASN A 1 79 ? -7.204 12.086 5.350 1.00 77.44 79 ASN A O 1
ATOM 636 N N . GLY A 1 80 ? -6.974 10.046 4.448 1.00 77.88 80 GLY A N 1
ATOM 637 C CA . GLY A 1 80 ? -8.134 9.450 5.088 1.00 77.88 80 GLY A CA 1
ATOM 638 C C . GLY A 1 80 ? -7.920 9.308 6.583 1.00 77.88 80 GLY A C 1
ATOM 639 O O . GLY A 1 80 ? -6.870 8.838 7.034 1.00 77.88 80 GLY A O 1
ATOM 640 N N . THR A 1 81 ? -8.930 9.680 7.357 1.00 78.81 81 THR A N 1
ATOM 641 C CA . THR A 1 81 ? -8.980 9.463 8.801 1.00 78.81 81 THR A CA 1
ATOM 642 C C . THR A 1 81 ? -9.977 8.346 9.095 1.00 78.81 81 THR A C 1
ATOM 644 O O . THR A 1 81 ? -11.068 8.314 8.530 1.00 78.81 81 THR A O 1
ATOM 647 N N . GLY A 1 82 ? -9.592 7.400 9.949 1.00 88.38 82 GLY A N 1
ATOM 648 C CA . GLY A 1 82 ? -10.418 6.242 10.294 1.00 88.38 82 GLY A CA 1
ATOM 649 C C . GLY A 1 82 ? -9.695 4.914 10.108 1.00 88.38 82 GLY A C 1
ATOM 650 O O . GLY A 1 82 ? -8.506 4.888 9.786 1.00 88.38 82 GLY A O 1
ATOM 651 N N . LEU A 1 83 ? -10.439 3.838 10.356 1.00 92.88 83 LEU A N 1
ATOM 652 C CA . LEU A 1 83 ? -10.013 2.461 10.132 1.00 92.88 83 LEU A CA 1
ATOM 653 C C . LEU A 1 83 ? -10.305 2.063 8.676 1.00 92.88 83 LEU A C 1
ATOM 655 O O . LEU A 1 83 ? -11.343 2.479 8.150 1.00 92.88 83 LEU A O 1
ATOM 659 N N . PRO A 1 84 ? -9.459 1.233 8.044 1.00 93.25 84 PRO A N 1
ATOM 660 C CA . PRO A 1 84 ? -9.782 0.645 6.753 1.00 93.25 84 PRO A CA 1
ATOM 661 C C . PRO A 1 84 ? -11.040 -0.220 6.873 1.00 93.25 84 PRO A C 1
ATOM 663 O O . PRO A 1 84 ? -11.244 -0.918 7.869 1.00 93.25 84 PRO A O 1
ATOM 666 N N . TRP A 1 85 ? -11.904 -0.155 5.864 1.00 93.81 85 TRP A N 1
ATOM 667 C CA . TRP A 1 85 ? -13.179 -0.862 5.872 1.00 93.81 85 TRP A CA 1
ATOM 668 C C . TRP A 1 85 ? -13.593 -1.278 4.463 1.00 93.81 85 TRP A C 1
ATOM 670 O O . TRP A 1 85 ? -13.494 -0.494 3.525 1.00 93.81 85 TRP A O 1
ATOM 680 N N . SER A 1 86 ? -14.108 -2.498 4.352 1.00 94.81 86 SER A N 1
ATOM 681 C CA . SER A 1 86 ? -14.808 -3.043 3.189 1.00 94.81 86 SER A CA 1
ATOM 682 C C . SER A 1 86 ? -15.736 -4.150 3.680 1.00 94.81 86 SER A C 1
ATOM 684 O O . SER A 1 86 ? -15.452 -4.798 4.691 1.00 94.81 86 SER A O 1
ATOM 686 N N . GLU A 1 87 ? -16.814 -4.406 2.946 1.00 95.69 87 GLU A N 1
ATOM 687 C CA . GLU A 1 87 ? -17.658 -5.583 3.175 1.00 95.69 87 GLU A CA 1
ATOM 688 C C . GLU A 1 87 ? -16.848 -6.883 3.024 1.00 95.69 87 GLU A C 1
ATOM 690 O O . GLU A 1 87 ? -17.066 -7.834 3.772 1.00 95.69 87 GLU A O 1
ATOM 695 N N . ILE A 1 88 ? -15.839 -6.902 2.139 1.00 97.88 88 ILE A N 1
ATOM 696 C CA . ILE A 1 88 ? -14.913 -8.035 1.984 1.00 97.88 88 ILE A CA 1
ATOM 697 C C . ILE A 1 88 ? -14.080 -8.237 3.249 1.00 97.88 88 ILE A C 1
ATOM 699 O O . ILE A 1 88 ? -13.912 -9.367 3.704 1.00 97.88 88 ILE A O 1
ATOM 703 N N . LEU A 1 89 ? -13.582 -7.148 3.842 1.00 97.44 89 LEU A N 1
ATOM 704 C CA . LEU A 1 89 ? -12.807 -7.207 5.080 1.00 97.44 89 LEU A CA 1
ATOM 705 C C . LEU A 1 89 ? -13.660 -7.727 6.245 1.00 97.44 89 LEU A C 1
ATOM 707 O O . LEU A 1 89 ? -13.179 -8.555 7.015 1.00 97.44 89 LEU A O 1
ATOM 711 N N . GLU A 1 90 ? -14.913 -7.279 6.368 1.00 97.06 90 GLU A N 1
ATOM 712 C CA . GLU A 1 90 ? -15.835 -7.763 7.403 1.00 97.06 90 GLU A CA 1
ATOM 713 C C . GLU A 1 90 ? -16.106 -9.268 7.256 1.00 97.06 90 GLU A C 1
ATOM 715 O O . GLU A 1 90 ? -15.930 -10.016 8.224 1.00 97.06 90 GLU A O 1
ATOM 720 N N . ALA A 1 91 ? -16.446 -9.722 6.045 1.00 98.25 91 ALA A N 1
ATOM 721 C CA . ALA A 1 91 ? -16.715 -11.134 5.773 1.00 98.25 91 ALA A CA 1
ATOM 722 C C . ALA A 1 91 ? -15.476 -12.016 6.005 1.00 98.25 91 ALA A C 1
ATOM 724 O O . ALA A 1 91 ? -15.567 -13.077 6.627 1.00 98.25 91 ALA A O 1
ATOM 725 N N . GLU A 1 92 ? -14.301 -11.584 5.539 1.00 98.44 92 GLU A N 1
ATOM 726 C CA . GLU A 1 92 ? -13.059 -12.341 5.710 1.00 98.44 92 GLU A CA 1
ATOM 727 C C . GLU A 1 92 ? -12.579 -12.370 7.158 1.00 98.44 92 GLU A C 1
ATOM 729 O O . GLU A 1 92 ? -12.040 -13.387 7.601 1.00 98.44 92 GLU A O 1
ATOM 734 N N . TYR A 1 93 ? -12.809 -11.301 7.921 1.00 98.31 93 TYR A N 1
ATOM 735 C CA . TYR A 1 93 ? -12.487 -11.288 9.341 1.00 98.31 93 TYR A CA 1
ATOM 736 C C . TYR A 1 93 ? -13.333 -12.317 10.099 1.00 98.31 93 TYR A C 1
ATOM 738 O O . TYR A 1 93 ? -12.780 -13.151 10.821 1.00 98.31 93 TYR A O 1
ATOM 746 N N . GLU A 1 94 ? -14.651 -12.330 9.876 1.00 98.19 94 GLU A N 1
ATOM 747 C CA . GLU A 1 94 ? -15.550 -13.312 10.491 1.00 98.19 94 GLU A CA 1
ATOM 748 C C . GLU A 1 94 ? -15.186 -14.743 10.083 1.00 98.19 94 GLU A C 1
ATOM 750 O O . GLU A 1 94 ? -15.054 -15.625 10.935 1.00 98.19 94 GLU A O 1
ATOM 755 N N . ARG A 1 95 ? -14.907 -14.968 8.794 1.00 98.38 95 ARG A N 1
ATOM 756 C CA . ARG A 1 95 ? -14.524 -16.284 8.271 1.00 98.38 95 ARG A CA 1
ATOM 757 C C . ARG A 1 95 ? -13.203 -16.803 8.852 1.00 98.38 95 ARG A C 1
ATOM 759 O O . ARG A 1 95 ? -13.099 -17.996 9.132 1.00 98.38 95 ARG A O 1
ATOM 766 N N . ARG A 1 96 ? -12.176 -15.952 8.991 1.00 97.88 96 ARG A N 1
ATOM 767 C CA . ARG A 1 96 ? -10.826 -16.363 9.435 1.00 97.88 96 ARG A CA 1
ATOM 768 C C . ARG A 1 96 ? -10.668 -16.391 10.957 1.00 97.88 96 ARG A C 1
ATOM 770 O O . ARG A 1 96 ? -9.797 -17.108 11.449 1.00 97.88 96 ARG A O 1
ATOM 777 N N . HIS A 1 97 ? -11.472 -15.629 11.698 1.00 96.31 97 HIS A N 1
ATOM 778 C CA . HIS A 1 97 ? -11.316 -15.476 13.149 1.00 96.31 97 HIS A CA 1
ATOM 779 C C . HIS A 1 97 ? -12.513 -15.956 13.975 1.00 96.31 97 HIS A C 1
ATOM 781 O O . HIS A 1 97 ? -12.388 -16.059 15.193 1.00 96.31 97 HIS A O 1
ATOM 787 N N . GLY A 1 98 ? -13.635 -16.313 13.340 1.00 96.94 98 GLY A N 1
ATOM 788 C CA . GLY A 1 98 ? -14.796 -16.899 14.015 1.00 96.94 98 GLY A CA 1
ATOM 789 C C . GLY A 1 98 ? -15.572 -15.921 14.901 1.00 96.94 98 GLY A C 1
ATOM 790 O O . GLY A 1 98 ? -16.365 -16.351 15.735 1.00 96.94 98 GLY A O 1
ATOM 791 N N . GLU A 1 99 ? -15.343 -14.618 14.742 1.00 96.31 99 GLU A N 1
ATOM 792 C CA . GLU A 1 99 ? -16.059 -13.551 15.436 1.00 96.31 99 GLU A CA 1
ATOM 793 C C . GLU A 1 99 ? -16.316 -12.382 14.471 1.00 96.31 99 GLU A C 1
ATOM 795 O O . GLU A 1 99 ? -15.481 -12.111 13.604 1.00 96.31 99 GLU A O 1
ATOM 800 N N . PRO A 1 100 ? -17.451 -11.675 14.586 1.00 96.69 100 PRO A N 1
ATOM 801 C CA . PRO A 1 100 ? -17.775 -10.595 13.663 1.00 96.69 100 PRO A CA 1
ATOM 802 C C . PRO A 1 100 ? -16.836 -9.406 13.890 1.00 96.69 100 PRO A C 1
ATOM 804 O O . PRO A 1 100 ? -16.563 -9.058 15.034 1.00 96.69 100 PRO A O 1
ATOM 807 N N . LEU A 1 101 ? -16.408 -8.707 12.834 1.00 97.12 101 LEU A N 1
ATOM 808 C CA . LEU A 1 101 ? -15.447 -7.594 12.946 1.00 97.12 101 LEU A CA 1
ATOM 809 C C . LEU A 1 101 ? -15.892 -6.499 13.937 1.00 97.12 101 LEU A C 1
ATOM 811 O O . LEU A 1 101 ? -15.077 -5.903 14.642 1.00 97.12 101 LEU A O 1
ATOM 815 N N . ARG A 1 102 ? -17.206 -6.282 14.071 1.00 95.75 102 ARG A N 1
ATOM 816 C CA . ARG A 1 102 ? -17.775 -5.378 15.081 1.00 95.75 102 ARG A CA 1
ATOM 817 C C . ARG A 1 102 ? -17.431 -5.749 16.532 1.00 95.75 102 ARG A C 1
ATOM 819 O O . ARG A 1 102 ? -17.517 -4.878 17.387 1.00 95.75 102 ARG A O 1
ATOM 826 N N . SER A 1 103 ? -17.059 -6.981 16.873 1.00 95.94 103 SER A N 1
ATOM 827 C CA . SER A 1 103 ? -16.702 -7.314 18.263 1.00 95.94 103 SER A CA 1
ATOM 828 C C . SER A 1 103 ? -15.427 -6.603 18.724 1.00 95.94 103 SER A C 1
ATOM 830 O O . SER A 1 103 ? -15.291 -6.322 19.911 1.00 95.94 103 SER A O 1
ATOM 832 N N . ILE A 1 104 ? -14.532 -6.258 17.790 1.00 96.88 104 ILE A N 1
ATOM 833 C CA . ILE A 1 104 ? -13.199 -5.734 18.101 1.00 96.88 104 ILE A CA 1
ATOM 834 C C . ILE A 1 104 ? -13.021 -4.230 17.863 1.00 96.88 104 ILE A C 1
ATOM 836 O O . ILE A 1 104 ? -11.966 -3.688 18.191 1.00 96.88 104 ILE A O 1
ATOM 840 N N . LEU A 1 105 ? -14.017 -3.533 17.303 1.00 97.44 105 LEU A N 1
ATOM 841 C CA . LEU A 1 105 ? -13.872 -2.122 16.909 1.00 97.44 105 LEU A CA 1
ATOM 842 C C . LEU A 1 105 ? -13.362 -1.204 18.040 1.00 97.44 105 LEU A C 1
ATOM 844 O O . LEU A 1 105 ? -12.456 -0.415 17.768 1.00 97.44 105 LEU A O 1
ATOM 848 N N . PRO A 1 106 ? -13.829 -1.313 19.304 1.00 97.56 106 PRO A N 1
ATOM 849 C CA . PRO A 1 106 ? -13.276 -0.505 20.393 1.00 97.56 106 PRO A CA 1
ATOM 850 C C . PRO A 1 106 ? -11.776 -0.737 20.626 1.00 97.56 106 PRO A C 1
ATOM 852 O O . PRO A 1 106 ? -11.026 0.218 20.790 1.00 97.56 106 PRO A O 1
ATOM 855 N N . GLN A 1 107 ? -11.305 -1.986 20.560 1.00 97.62 107 GLN A N 1
ATOM 856 C CA . GLN A 1 107 ? -9.888 -2.333 20.758 1.00 97.62 107 GLN A CA 1
ATOM 857 C C . GLN A 1 107 ? -8.977 -1.776 19.646 1.00 97.62 107 GLN A C 1
ATOM 859 O O . GLN A 1 107 ? -7.767 -1.621 19.841 1.00 97.62 107 GLN A O 1
ATOM 864 N N . LEU A 1 108 ? -9.535 -1.447 18.476 1.00 96.12 108 LEU A N 1
ATOM 865 C CA . LEU A 1 108 ? -8.782 -0.828 17.385 1.00 96.12 108 LEU A CA 1
ATOM 866 C C . LEU A 1 108 ? -8.456 0.648 17.640 1.00 96.12 108 LEU A C 1
ATOM 868 O O . LEU A 1 108 ? -7.488 1.141 17.065 1.00 96.12 108 LEU A O 1
ATOM 872 N N . VAL A 1 109 ? -9.223 1.335 18.493 1.00 95.44 109 VAL A N 1
ATOM 873 C CA . VAL A 1 109 ? -9.073 2.782 18.740 1.00 95.44 109 VAL A CA 1
ATOM 874 C C . VAL A 1 109 ? -8.773 3.140 20.198 1.00 95.44 109 VAL A C 1
ATOM 876 O O . VAL A 1 109 ? -8.280 4.232 20.445 1.00 95.44 109 VAL A O 1
ATOM 879 N N . GLU A 1 110 ? -8.981 2.214 21.137 1.00 96.25 110 GLU A N 1
ATOM 880 C CA . GLU A 1 110 ? -8.733 2.398 22.574 1.00 96.25 110 GLU A CA 1
ATOM 881 C C . GLU A 1 110 ? -7.750 1.357 23.120 1.00 96.25 110 GLU A C 1
ATOM 883 O O . GLU A 1 110 ? -7.682 0.223 22.630 1.00 96.25 110 GLU A O 1
ATOM 888 N N . ASP A 1 111 ? -6.991 1.720 24.156 1.00 95.25 111 ASP A N 1
ATOM 889 C CA . ASP A 1 111 ? -5.993 0.853 24.806 1.00 95.25 111 ASP A CA 1
ATOM 890 C C . ASP A 1 111 ? -6.636 -0.108 25.821 1.00 95.25 111 ASP A C 1
ATOM 892 O O . ASP A 1 111 ? -6.371 -0.097 27.024 1.00 95.25 111 ASP A O 1
ATOM 896 N N . LEU A 1 112 ? -7.519 -0.962 25.307 1.00 96.62 112 LEU A N 1
ATOM 897 C CA . LEU A 1 112 ? -8.201 -2.011 26.060 1.00 96.62 112 LEU A CA 1
ATOM 898 C C . LEU A 1 112 ? -7.322 -3.267 26.217 1.00 96.62 112 LEU A C 1
ATOM 900 O O . LEU A 1 112 ? -6.386 -3.479 25.438 1.00 96.62 112 LEU A O 1
ATOM 904 N N . PRO A 1 113 ? -7.627 -4.162 27.178 1.00 96.75 113 PRO A N 1
ATOM 905 C CA . PRO A 1 113 ? -6.942 -5.448 27.285 1.00 96.75 113 PRO A CA 1
ATOM 906 C C . PRO A 1 113 ? -6.931 -6.211 25.949 1.00 96.75 113 PRO A C 1
ATOM 908 O O . PRO A 1 113 ? -7.956 -6.333 25.277 1.00 96.75 113 PRO A O 1
ATOM 911 N N . GLY A 1 114 ? -5.756 -6.703 25.543 1.00 96.81 114 GLY A N 1
ATOM 912 C CA . GLY A 1 114 ? -5.569 -7.430 24.279 1.00 96.81 114 GLY A CA 1
ATOM 913 C C . GLY A 1 114 ? -5.569 -6.566 23.007 1.00 96.81 114 GLY A C 1
ATOM 914 O O . GLY A 1 114 ? -5.447 -7.114 21.913 1.00 96.81 114 GLY A O 1
ATOM 915 N N . ALA A 1 115 ? -5.666 -5.233 23.110 1.00 97.25 115 ALA A N 1
ATOM 916 C CA . ALA A 1 115 ? -5.742 -4.348 21.943 1.00 97.25 115 ALA A CA 1
ATOM 917 C C . ALA A 1 115 ? -4.550 -4.490 20.982 1.00 97.25 115 ALA A C 1
ATOM 919 O O . ALA A 1 115 ? -4.736 -4.421 19.770 1.00 97.25 115 ALA A O 1
ATOM 920 N N . ALA A 1 116 ? -3.338 -4.734 21.489 1.00 95.94 116 ALA A N 1
ATOM 921 C CA . ALA A 1 116 ? -2.155 -4.924 20.649 1.00 95.94 116 ALA A CA 1
ATOM 922 C C . ALA A 1 116 ? -2.300 -6.124 19.694 1.00 95.94 116 ALA A C 1
ATOM 924 O O . ALA A 1 116 ? -2.087 -5.978 18.489 1.00 95.94 116 ALA A O 1
ATOM 925 N N . ASP A 1 117 ? -2.730 -7.279 20.210 1.00 97.38 117 ASP A N 1
ATOM 926 C CA . ASP A 1 117 ? -2.929 -8.495 19.412 1.00 97.38 117 ASP A CA 1
ATOM 927 C C . ASP A 1 117 ? -4.070 -8.320 18.408 1.00 97.38 117 ASP A C 1
ATOM 929 O O . ASP A 1 117 ? -3.974 -8.740 17.254 1.00 97.38 117 ASP A O 1
ATOM 933 N N . VAL A 1 118 ? -5.136 -7.634 18.825 1.00 97.69 118 VAL A N 1
ATOM 934 C CA . VAL A 1 118 ? -6.275 -7.309 17.964 1.00 97.69 118 VAL A CA 1
ATOM 935 C C . VAL A 1 118 ? -5.867 -6.391 16.814 1.00 97.69 118 VAL A C 1
ATOM 937 O O . VAL A 1 118 ? -6.191 -6.685 15.663 1.00 97.69 118 VAL A O 1
ATOM 940 N N . ARG A 1 119 ? -5.116 -5.319 17.092 1.00 96.31 119 ARG A N 1
ATOM 941 C CA . ARG A 1 119 ? -4.594 -4.402 16.067 1.00 96.31 119 ARG A CA 1
ATOM 942 C C . ARG A 1 119 ? -3.652 -5.140 15.116 1.00 96.31 119 ARG A C 1
ATOM 944 O O . ARG A 1 119 ? -3.789 -4.998 13.903 1.00 96.31 119 ARG A O 1
ATOM 951 N N . LEU A 1 120 ? -2.752 -5.981 15.635 1.00 95.94 120 LEU A N 1
ATOM 952 C CA . LEU A 1 120 ? -1.849 -6.790 14.812 1.00 95.94 120 LEU A CA 1
ATOM 95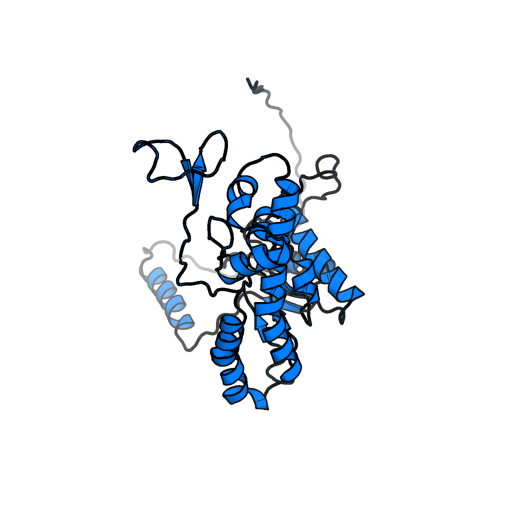3 C C . LEU A 1 120 ? -2.624 -7.725 13.876 1.00 95.94 120 LEU A C 1
ATOM 955 O O . LEU A 1 120 ? -2.328 -7.779 12.681 1.00 95.94 120 LEU A O 1
ATOM 959 N N . ARG A 1 121 ? -3.623 -8.440 14.402 1.00 97.19 121 ARG A N 1
ATOM 960 C CA . ARG A 1 121 ? -4.484 -9.350 13.637 1.00 97.19 121 ARG A CA 1
ATOM 961 C C . ARG A 1 121 ? -5.259 -8.610 12.548 1.00 97.19 121 ARG A C 1
ATOM 963 O O . ARG A 1 121 ? -5.220 -9.020 11.391 1.00 97.19 121 ARG A O 1
ATOM 970 N N . PHE A 1 122 ? -5.894 -7.496 12.902 1.00 97.56 122 PHE A N 1
ATOM 971 C CA . PHE A 1 122 ? -6.679 -6.674 11.986 1.00 97.56 122 PHE A CA 1
ATOM 972 C C . PHE A 1 122 ? -5.839 -6.110 10.831 1.00 97.56 122 PHE A C 1
ATOM 974 O O . PHE A 1 122 ? -6.159 -6.344 9.665 1.00 97.56 122 PHE A O 1
ATOM 981 N N . TYR A 1 123 ? -4.723 -5.433 11.125 1.00 96.94 123 TYR A N 1
ATOM 982 C CA . TYR A 1 123 ? -3.868 -4.860 10.078 1.00 96.94 123 TYR A CA 1
ATOM 983 C C . TYR A 1 123 ? -3.128 -5.933 9.268 1.00 96.94 123 TYR A C 1
ATOM 985 O O . TYR A 1 123 ? -2.853 -5.729 8.085 1.00 96.94 123 TYR A O 1
ATOM 993 N N . SER A 1 124 ? -2.854 -7.104 9.857 1.00 96.88 124 SER A N 1
ATOM 994 C CA . SER A 1 124 ? -2.330 -8.250 9.103 1.00 96.88 124 SER A CA 1
ATOM 995 C C . SER A 1 124 ? -3.335 -8.759 8.076 1.00 96.88 124 SER A C 1
ATOM 997 O O . SER A 1 124 ? -2.925 -9.051 6.953 1.00 96.88 124 SER A O 1
ATOM 999 N N . LEU A 1 125 ? -4.623 -8.835 8.430 1.00 97.81 125 LEU A N 1
ATOM 1000 C CA . LEU A 1 125 ? -5.679 -9.218 7.495 1.00 97.81 125 LEU A CA 1
ATOM 1001 C C . LEU A 1 125 ? -5.856 -8.175 6.388 1.00 97.81 125 LEU A C 1
ATOM 1003 O O . LEU A 1 125 ? -5.879 -8.551 5.221 1.00 97.81 125 LEU A O 1
ATOM 1007 N N . CYS A 1 126 ? -5.899 -6.883 6.732 1.00 98.00 126 CYS A N 1
ATOM 1008 C CA . CYS A 1 126 ? -5.970 -5.802 5.741 1.00 98.00 126 CYS A CA 1
ATOM 1009 C C . CYS A 1 126 ? -4.844 -5.938 4.708 1.00 98.00 126 CYS A C 1
ATOM 1011 O O . CYS A 1 126 ? -5.094 -6.024 3.510 1.00 98.00 126 CYS A O 1
ATOM 1013 N N . ARG A 1 127 ? -3.594 -6.064 5.173 1.00 97.69 127 ARG A N 1
ATOM 1014 C CA . ARG A 1 127 ? -2.435 -6.256 4.293 1.00 97.69 127 ARG A CA 1
ATOM 1015 C C . ARG A 1 127 ? -2.551 -7.529 3.447 1.00 97.69 127 ARG A C 1
ATOM 1017 O O . ARG A 1 127 ? -2.203 -7.493 2.275 1.00 97.69 127 ARG A O 1
ATOM 1024 N N . GLN A 1 128 ? -2.996 -8.650 4.022 1.00 97.94 128 GLN A N 1
ATOM 1025 C CA . GLN A 1 128 ? -3.176 -9.901 3.273 1.00 97.94 128 GLN A CA 1
ATOM 1026 C C . GLN A 1 128 ? -4.175 -9.723 2.131 1.00 97.94 128 GLN A C 1
ATOM 1028 O O . GLN A 1 128 ? -3.827 -10.009 0.993 1.00 97.94 128 GLN A O 1
ATOM 1033 N N . LEU A 1 129 ? -5.364 -9.186 2.414 1.00 98.56 129 LEU A N 1
ATOM 1034 C CA . LEU A 1 129 ? -6.394 -8.971 1.396 1.00 98.56 129 LEU A CA 1
ATOM 1035 C C . LEU A 1 129 ? -5.933 -7.985 0.325 1.00 98.56 129 LEU A C 1
ATOM 1037 O O . LEU A 1 129 ? -6.118 -8.253 -0.853 1.00 98.56 129 LEU A O 1
ATOM 1041 N N . PHE A 1 130 ? -5.278 -6.892 0.715 1.00 98.31 130 PHE A N 1
ATOM 1042 C CA . PHE A 1 130 ? -4.698 -5.932 -0.223 1.00 98.31 130 PHE A CA 1
ATOM 1043 C C . PHE A 1 130 ? -3.699 -6.589 -1.188 1.00 98.31 130 PHE A C 1
ATOM 1045 O O . PHE A 1 130 ? -3.798 -6.438 -2.406 1.00 98.31 130 PHE A O 1
ATOM 1052 N N . LEU A 1 131 ? -2.761 -7.380 -0.658 1.00 98.38 131 LEU A N 1
ATOM 1053 C CA . LEU A 1 131 ? -1.765 -8.066 -1.480 1.00 98.38 131 LEU A CA 1
ATOM 1054 C C . LEU A 1 131 ? -2.388 -9.155 -2.362 1.00 98.38 131 LEU A C 1
ATOM 1056 O O . LEU A 1 131 ? -2.040 -9.259 -3.534 1.00 98.38 131 LEU A O 1
ATOM 1060 N N . GLU A 1 132 ? -3.295 -9.959 -1.807 1.00 98.31 132 GLU A N 1
ATOM 1061 C CA . GLU A 1 132 ? -3.954 -11.076 -2.494 1.00 98.31 132 GLU A CA 1
ATOM 1062 C C . GLU A 1 132 ? -4.892 -10.588 -3.607 1.00 98.31 132 GLU A C 1
ATOM 1064 O O . GLU A 1 132 ? -4.890 -11.136 -4.712 1.00 98.31 132 GLU A O 1
ATOM 1069 N N . ASN A 1 133 ? -5.693 -9.559 -3.323 1.00 98.50 133 ASN A N 1
ATOM 1070 C CA . ASN A 1 133 ? -6.804 -9.166 -4.181 1.00 98.50 133 ASN A CA 1
ATOM 1071 C C . ASN A 1 133 ? -6.481 -8.003 -5.112 1.00 98.50 133 ASN A C 1
ATOM 1073 O O . ASN A 1 133 ? -7.099 -7.943 -6.169 1.00 98.50 133 ASN A O 1
ATOM 1077 N N . PHE A 1 134 ? -5.541 -7.119 -4.764 1.00 97.94 134 PHE A N 1
ATOM 1078 C CA . PHE A 1 134 ? -5.236 -5.929 -5.565 1.00 97.94 134 PHE A CA 1
ATOM 1079 C C . PHE A 1 134 ? -3.829 -5.948 -6.161 1.00 97.94 134 PHE A C 1
ATOM 1081 O O . PHE A 1 134 ? -3.674 -5.697 -7.353 1.00 97.94 134 PHE A O 1
ATOM 1088 N N . ILE A 1 135 ? -2.806 -6.328 -5.391 1.00 98.00 135 ILE A N 1
ATOM 1089 C CA . ILE A 1 135 ? -1.416 -6.326 -5.886 1.00 98.00 135 ILE A CA 1
ATOM 1090 C C . ILE A 1 135 ? -1.108 -7.541 -6.761 1.00 98.00 135 ILE A C 1
ATOM 1092 O O . ILE A 1 135 ? -0.625 -7.398 -7.883 1.00 98.00 135 ILE A O 1
ATOM 1096 N N . ALA A 1 136 ? -1.401 -8.752 -6.282 1.00 98.31 136 ALA A N 1
ATOM 1097 C CA . ALA A 1 136 ? -1.058 -9.978 -6.998 1.00 98.31 136 ALA A CA 1
ATOM 1098 C C . ALA A 1 136 ? -1.646 -10.049 -8.424 1.00 98.31 136 ALA A C 1
ATOM 1100 O O . ALA A 1 136 ? -0.901 -10.423 -9.330 1.00 98.31 136 ALA A O 1
ATOM 1101 N N . PRO A 1 137 ? -2.906 -9.643 -8.692 1.00 98.12 137 PRO A N 1
ATOM 1102 C CA . PRO A 1 137 ? -3.440 -9.638 -10.055 1.00 98.12 137 PRO A CA 1
ATOM 1103 C C . PRO A 1 137 ? -2.680 -8.711 -11.011 1.00 98.12 137 PRO A C 1
ATOM 1105 O O . PRO A 1 137 ? -2.490 -9.067 -12.175 1.00 98.12 137 PRO A O 1
ATOM 1108 N N . GLN A 1 138 ? -2.219 -7.552 -10.531 1.00 97.81 138 GLN A N 1
ATOM 1109 C CA . GLN A 1 138 ? -1.435 -6.610 -11.333 1.00 97.81 138 GLN A CA 1
ATOM 1110 C C . GLN A 1 138 ? -0.041 -7.168 -11.637 1.00 97.81 138 GLN A C 1
ATOM 1112 O O . GLN A 1 138 ? 0.398 -7.158 -12.789 1.00 97.81 138 GLN A O 1
ATOM 1117 N N . VAL A 1 139 ? 0.621 -7.742 -10.627 1.00 98.00 139 VAL A N 1
ATOM 1118 C CA . VAL A 1 139 ? 1.911 -8.431 -10.789 1.00 98.00 139 VAL A CA 1
ATOM 1119 C C . VAL A 1 139 ? 1.788 -9.591 -11.783 1.00 98.00 139 VAL A C 1
ATOM 1121 O O . VAL A 1 139 ? 2.593 -9.713 -12.708 1.00 98.00 139 VAL A O 1
ATOM 1124 N N . ASP A 1 140 ? 0.763 -10.432 -11.639 1.00 97.94 140 ASP A N 1
ATOM 1125 C CA . ASP A 1 140 ? 0.512 -11.563 -12.535 1.00 97.94 140 ASP A CA 1
ATOM 1126 C C . ASP A 1 140 ? 0.239 -11.108 -13.969 1.00 97.94 140 ASP A C 1
ATOM 1128 O O . ASP A 1 140 ? 0.667 -11.765 -14.923 1.00 97.94 140 ASP A O 1
ATOM 1132 N N . TRP A 1 141 ? -0.475 -9.994 -14.137 1.00 97.56 141 TRP A N 1
ATOM 1133 C CA . TRP A 1 141 ? -0.675 -9.394 -15.447 1.00 97.56 141 TRP A CA 1
ATOM 1134 C C . TRP A 1 141 ? 0.660 -8.944 -16.052 1.00 97.56 141 TRP A C 1
ATOM 1136 O O . TRP A 1 141 ? 0.960 -9.317 -17.188 1.00 97.56 141 TRP A O 1
ATOM 1146 N N . CYS A 1 142 ? 1.492 -8.226 -15.290 1.00 97.38 142 CYS A N 1
ATOM 1147 C CA . CYS A 1 142 ? 2.774 -7.701 -15.771 1.00 97.38 142 CYS A CA 1
ATOM 1148 C C . CYS A 1 142 ? 3.699 -8.836 -16.215 1.00 97.38 142 CYS A C 1
ATOM 1150 O O . CYS A 1 142 ? 4.210 -8.832 -17.338 1.00 97.38 142 CYS A O 1
ATOM 1152 N N . ARG A 1 143 ? 3.790 -9.896 -15.405 1.00 95.81 143 ARG A N 1
ATOM 1153 C CA . ARG A 1 143 ? 4.555 -11.104 -15.742 1.00 95.81 143 ARG A CA 1
ATOM 1154 C C . ARG A 1 143 ? 4.072 -11.774 -17.025 1.00 95.81 143 ARG A C 1
ATOM 1156 O O . ARG A 1 143 ? 4.898 -12.188 -17.834 1.00 95.81 143 ARG A O 1
ATOM 1163 N N . LYS A 1 144 ? 2.755 -11.863 -17.250 1.00 95.88 144 LYS A N 1
ATOM 1164 C CA . LYS A 1 144 ? 2.191 -12.399 -18.506 1.00 95.88 144 LYS A CA 1
ATOM 1165 C C . LYS A 1 144 ? 2.502 -11.509 -19.708 1.00 95.88 144 LYS A C 1
ATOM 1167 O O . LYS A 1 144 ? 2.686 -12.032 -20.803 1.00 95.88 144 LYS A O 1
ATOM 1172 N N . ALA A 1 145 ? 2.570 -10.195 -19.507 1.00 96.00 145 ALA A N 1
ATOM 1173 C CA . ALA A 1 145 ? 2.953 -9.227 -20.530 1.00 96.00 145 ALA A CA 1
ATOM 1174 C C . ALA A 1 145 ? 4.474 -9.168 -20.780 1.00 96.00 145 ALA A C 1
ATOM 1176 O O . ALA A 1 145 ? 4.906 -8.492 -21.712 1.00 96.00 145 ALA A O 1
ATOM 1177 N N . GLY A 1 146 ? 5.286 -9.873 -19.980 1.00 96.25 146 GLY A N 1
ATOM 1178 C CA . GLY A 1 146 ? 6.746 -9.823 -20.063 1.00 96.25 146 GLY A CA 1
ATOM 1179 C C . GLY A 1 146 ? 7.341 -8.510 -19.547 1.00 96.25 146 GLY A C 1
ATOM 1180 O O . GLY A 1 146 ? 8.442 -8.148 -19.951 1.00 96.25 146 GLY A O 1
ATOM 1181 N N . LEU A 1 147 ? 6.617 -7.800 -18.678 1.00 97.50 147 LEU A N 1
ATOM 1182 C CA . LEU A 1 147 ? 7.030 -6.534 -18.080 1.00 97.50 147 LEU A CA 1
ATOM 1183 C C . LEU A 1 147 ? 7.229 -6.715 -16.562 1.00 97.50 147 LEU A C 1
ATOM 1185 O O . LEU A 1 147 ? 6.400 -7.364 -15.925 1.00 97.50 147 LEU A O 1
ATOM 1189 N N . PRO A 1 148 ? 8.293 -6.162 -15.957 1.00 97.56 148 PRO A N 1
ATOM 1190 C CA . PRO A 1 148 ? 8.436 -6.096 -14.511 1.00 97.56 148 PRO A CA 1
ATOM 1191 C C . PRO A 1 148 ? 7.406 -5.138 -13.898 1.00 97.56 148 PRO A C 1
ATOM 1193 O O . PRO A 1 148 ? 7.137 -4.064 -14.445 1.00 97.56 148 PRO A O 1
ATOM 1196 N N . TYR A 1 149 ? 6.873 -5.526 -12.740 1.00 97.88 149 TYR A N 1
ATOM 1197 C CA . TYR A 1 149 ? 6.066 -4.667 -11.876 1.00 97.88 149 TYR A CA 1
ATOM 1198 C C . TYR A 1 149 ? 6.957 -3.867 -10.915 1.00 97.88 149 TYR A C 1
ATOM 1200 O O . TYR A 1 149 ? 7.744 -4.455 -10.160 1.00 97.88 149 TYR A O 1
ATOM 1208 N N . VAL A 1 150 ? 6.821 -2.542 -10.964 1.00 96.94 150 VAL A N 1
ATOM 1209 C CA . VAL A 1 150 ? 7.639 -1.528 -10.276 1.00 96.94 150 VAL A CA 1
ATOM 1210 C C . VAL A 1 150 ? 6.691 -0.466 -9.698 1.00 96.94 150 VAL A C 1
ATOM 1212 O O . VAL A 1 150 ? 5.585 -0.312 -10.207 1.00 96.94 150 VAL A O 1
ATOM 1215 N N . GLY A 1 151 ? 7.077 0.258 -8.647 1.00 94.12 151 GLY A N 1
ATOM 1216 C CA . GLY A 1 151 ? 6.236 1.301 -8.037 1.00 94.12 151 GLY A CA 1
ATOM 1217 C C . GLY A 1 151 ? 6.314 1.358 -6.517 1.00 94.12 151 GLY A C 1
ATOM 1218 O O . GLY A 1 151 ? 7.107 0.634 -5.920 1.00 94.12 151 GLY A O 1
ATOM 1219 N N . HIS A 1 152 ? 5.498 2.180 -5.869 1.00 94.44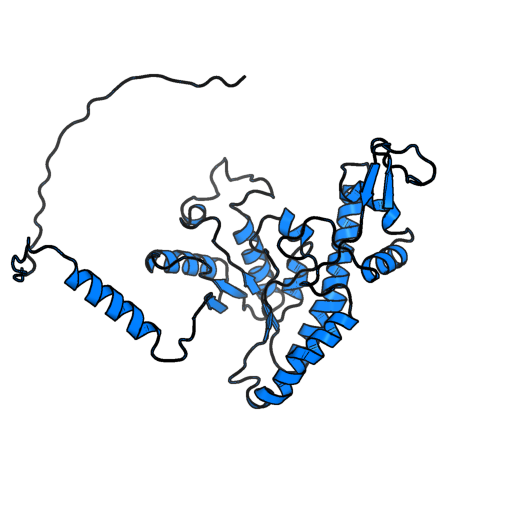 152 HIS A N 1
ATOM 1220 C CA . HIS A 1 152 ? 5.596 2.374 -4.420 1.00 94.44 152 HIS A CA 1
ATOM 1221 C C . HIS A 1 152 ? 4.237 2.431 -3.720 1.00 94.44 152 HIS A C 1
ATOM 1223 O O . HIS A 1 152 ? 3.168 2.471 -4.337 1.00 94.44 152 HIS A O 1
ATOM 1229 N N . LEU A 1 153 ? 4.302 2.379 -2.391 1.00 94.31 153 LEU A N 1
ATOM 1230 C CA . LEU A 1 153 ? 3.141 2.496 -1.522 1.00 94.31 153 LEU A CA 1
ATOM 1231 C C . LEU A 1 153 ? 2.941 3.954 -1.110 1.00 94.31 153 LEU A C 1
ATOM 1233 O O . LEU A 1 153 ? 3.901 4.706 -0.963 1.00 94.31 153 LEU A O 1
ATOM 1237 N N . CYS A 1 154 ? 1.697 4.330 -0.819 1.00 91.06 154 CYS A N 1
ATOM 1238 C CA . CYS A 1 154 ? 1.402 5.699 -0.409 1.00 91.06 154 CYS A CA 1
ATOM 1239 C C . CYS A 1 154 ? 1.941 6.033 0.990 1.00 91.06 154 CYS A C 1
ATOM 1241 O O . CYS A 1 154 ? 1.368 5.623 2.015 1.00 91.06 154 CYS A O 1
ATOM 1243 N N . GLY A 1 155 ? 3.002 6.842 1.032 1.00 85.31 155 GLY A N 1
ATOM 1244 C CA . GLY A 1 155 ? 3.656 7.315 2.251 1.00 85.31 155 GLY A CA 1
ATOM 1245 C C . GLY A 1 155 ? 4.576 6.281 2.906 1.00 85.31 155 GLY A C 1
ATOM 1246 O O . GLY A 1 155 ? 4.556 6.157 4.139 1.00 85.31 155 GLY A O 1
ATOM 1247 N N . ASP A 1 156 ? 5.322 5.504 2.117 1.00 87.12 156 ASP A N 1
ATOM 1248 C CA . ASP A 1 156 ? 6.273 4.490 2.591 1.00 87.12 156 ASP A CA 1
ATOM 1249 C C . ASP A 1 156 ? 7.585 5.039 3.165 1.00 87.12 156 ASP A C 1
ATOM 1251 O O . ASP A 1 156 ? 8.202 4.399 4.023 1.00 87.12 156 ASP A O 1
ATOM 1255 N N . GLU A 1 157 ? 7.927 6.267 2.810 1.00 78.94 157 GLU A N 1
ATOM 1256 C CA . GLU A 1 157 ? 8.946 7.127 3.403 1.00 78.94 157 GLU A CA 1
ATOM 1257 C C . GLU A 1 157 ? 8.471 7.834 4.688 1.00 78.94 157 GLU A C 1
ATOM 1259 O O . GLU A 1 157 ? 9.264 8.389 5.461 1.00 78.94 157 GLU A O 1
ATOM 1264 N N . GLY A 1 158 ? 7.158 7.805 4.934 1.00 74.69 158 GLY A N 1
ATOM 1265 C CA . GLY A 1 158 ? 6.492 8.438 6.064 1.00 74.69 158 GLY A CA 1
ATOM 1266 C C . GLY A 1 158 ? 6.655 7.702 7.405 1.00 74.69 158 GLY A C 1
ATOM 1267 O O . GLY A 1 158 ? 7.196 6.601 7.498 1.00 74.69 158 GLY A O 1
ATOM 1268 N N . PRO A 1 159 ? 6.163 8.295 8.510 1.00 76.94 159 PRO A N 1
ATOM 1269 C CA . PRO A 1 159 ? 6.245 7.664 9.820 1.00 76.94 159 PRO A CA 1
ATOM 1270 C C . PRO A 1 159 ? 5.454 6.353 9.895 1.00 76.94 159 PRO A C 1
ATOM 1272 O O . PRO A 1 159 ? 4.381 6.249 9.307 1.00 76.94 159 PRO A O 1
ATOM 1275 N N . THR A 1 160 ? 5.896 5.403 10.731 1.00 79.19 160 THR A N 1
ATOM 1276 C CA . THR A 1 160 ? 5.264 4.073 10.910 1.00 79.19 160 THR A CA 1
ATOM 1277 C C . THR A 1 160 ? 3.748 4.131 11.118 1.00 79.19 160 THR A C 1
ATOM 1279 O O . THR A 1 160 ? 3.026 3.261 10.643 1.00 79.19 160 THR A O 1
ATOM 1282 N N . ARG A 1 161 ? 3.227 5.167 11.786 1.00 80.19 161 ARG A N 1
ATOM 1283 C CA . ARG A 1 161 ? 1.775 5.351 11.960 1.00 80.19 161 ARG A CA 1
ATOM 1284 C C . ARG A 1 161 ? 1.014 5.478 10.632 1.00 80.19 161 ARG A C 1
ATOM 1286 O O . ARG A 1 161 ? -0.121 5.026 10.551 1.00 80.19 161 ARG A O 1
ATOM 1293 N N . ASN A 1 162 ? 1.630 6.078 9.611 1.00 82.12 162 ASN A N 1
ATOM 1294 C CA . ASN A 1 162 ? 1.069 6.178 8.266 1.00 82.12 162 ASN A CA 1
ATOM 1295 C C . ASN A 1 162 ? 1.146 4.817 7.578 1.00 82.12 162 ASN A C 1
ATOM 1297 O O . ASN A 1 162 ? 0.135 4.351 7.067 1.00 82.12 162 ASN A O 1
ATOM 1301 N N . ALA A 1 163 ? 2.298 4.146 7.667 1.00 87.12 163 ALA A N 1
ATOM 1302 C CA . ALA A 1 163 ? 2.488 2.812 7.110 1.00 87.12 163 ALA A CA 1
ATOM 1303 C C . ALA A 1 163 ? 1.463 1.806 7.648 1.00 87.12 163 ALA A C 1
ATOM 1305 O O . ALA A 1 163 ? 0.768 1.157 6.871 1.00 87.12 163 ALA A O 1
ATOM 1306 N N . VAL A 1 164 ? 1.299 1.727 8.974 1.00 88.75 164 VAL A N 1
ATOM 1307 C CA . VAL A 1 164 ? 0.323 0.830 9.614 1.00 88.75 164 VAL A CA 1
ATOM 1308 C C . VAL A 1 164 ? -1.087 1.111 9.103 1.00 88.75 164 VAL A C 1
ATOM 1310 O O . VAL A 1 164 ? -1.786 0.180 8.710 1.00 88.75 164 VAL A O 1
ATOM 1313 N N . LYS A 1 165 ? -1.466 2.393 9.053 1.00 87.75 165 LYS A N 1
ATOM 1314 C CA . LYS A 1 165 ? -2.779 2.851 8.594 1.00 87.75 165 LYS A CA 1
ATOM 1315 C C . LYS A 1 165 ? -3.035 2.554 7.111 1.00 87.75 165 LYS A C 1
ATOM 1317 O O . LYS A 1 165 ? -4.159 2.223 6.766 1.00 87.75 165 LYS A O 1
ATOM 1322 N N . ASN A 1 166 ? -2.029 2.686 6.248 1.00 91.06 166 ASN A N 1
ATOM 1323 C CA . ASN A 1 166 ? -2.206 2.631 4.793 1.00 91.06 166 ASN A CA 1
ATOM 1324 C C . ASN A 1 166 ? -1.973 1.238 4.195 1.00 91.06 166 ASN A C 1
ATOM 1326 O O . ASN A 1 166 ? -2.617 0.886 3.211 1.00 91.06 166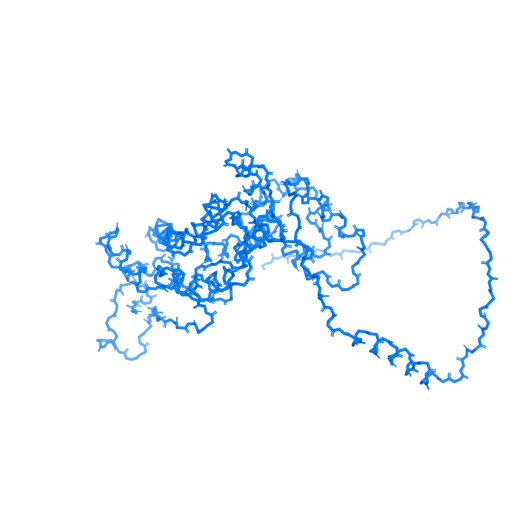 ASN A O 1
ATOM 1330 N N . PHE A 1 167 ? -1.031 0.468 4.745 1.00 92.50 167 PHE A N 1
ATOM 1331 C CA . PHE A 1 167 ? -0.588 -0.808 4.164 1.00 92.50 167 PHE A CA 1
ATOM 1332 C C . PHE A 1 167 ? -0.024 -1.811 5.196 1.00 92.50 167 PHE A C 1
ATOM 1334 O O . PHE A 1 167 ? 0.448 -2.896 4.846 1.00 92.50 167 PHE A O 1
ATOM 1341 N N . GLY A 1 168 ? -0.060 -1.494 6.494 1.00 92.06 168 GLY A N 1
ATOM 1342 C CA . GLY A 1 168 ? 0.530 -2.310 7.556 1.00 92.06 168 GLY A CA 1
ATOM 1343 C C . GLY A 1 168 ? 2.058 -2.194 7.602 1.00 92.06 168 GLY A C 1
ATOM 1344 O O . GLY A 1 168 ? 2.624 -1.535 8.469 1.00 92.06 168 GLY A O 1
ATOM 1345 N N . THR A 1 169 ? 2.742 -2.872 6.683 1.00 91.00 169 THR A N 1
ATOM 1346 C CA . THR A 1 169 ? 4.208 -2.845 6.535 1.00 91.00 169 THR A CA 1
ATOM 1347 C C . THR A 1 169 ? 4.586 -3.105 5.082 1.00 91.00 169 THR A C 1
ATOM 1349 O O . THR A 1 169 ? 3.974 -3.953 4.434 1.00 91.00 169 THR A O 1
ATOM 1352 N N . ALA A 1 170 ? 5.606 -2.403 4.586 1.00 93.00 170 ALA A N 1
ATOM 1353 C CA . ALA A 1 170 ? 5.993 -2.431 3.179 1.00 93.00 170 ALA A CA 1
ATOM 1354 C C . ALA A 1 170 ? 6.706 -3.724 2.744 1.00 93.00 170 ALA A C 1
ATOM 1356 O O . ALA A 1 170 ? 6.664 -4.081 1.573 1.00 93.00 170 ALA A O 1
ATOM 1357 N N . MET A 1 171 ? 7.343 -4.469 3.657 1.00 94.44 171 MET A N 1
ATOM 1358 C CA . MET A 1 171 ? 8.223 -5.589 3.269 1.00 94.44 171 MET A CA 1
ATOM 1359 C C . MET A 1 171 ? 7.532 -6.663 2.402 1.00 94.44 171 MET A C 1
ATOM 1361 O O . MET A 1 171 ? 8.123 -7.077 1.407 1.00 94.44 171 MET A O 1
ATOM 1365 N N . PRO A 1 172 ? 6.298 -7.119 2.704 1.00 96.31 172 PRO A N 1
ATOM 1366 C CA . PRO A 1 172 ? 5.610 -8.084 1.846 1.00 96.31 172 PRO A CA 1
ATOM 1367 C C . PRO A 1 172 ? 5.208 -7.516 0.478 1.00 96.31 172 PRO A C 1
ATOM 1369 O O . PRO A 1 172 ? 5.198 -8.264 -0.494 1.00 96.31 172 PRO A O 1
ATOM 1372 N N . TYR A 1 173 ? 4.915 -6.214 0.396 1.00 97.12 173 TYR A N 1
ATOM 1373 C CA . TYR A 1 173 ? 4.650 -5.532 -0.872 1.00 97.12 173 TYR A CA 1
ATOM 1374 C C . TYR A 1 173 ? 5.907 -5.490 -1.741 1.00 97.12 173 TYR A C 1
ATOM 1376 O O . TYR A 1 173 ? 5.901 -6.013 -2.850 1.00 97.12 173 TYR A O 1
ATOM 1384 N N . LEU A 1 174 ? 7.019 -4.997 -1.189 1.00 97.19 174 LEU A N 1
ATOM 1385 C CA . LEU A 1 174 ? 8.323 -4.962 -1.860 1.00 97.19 174 LEU A CA 1
ATOM 1386 C C . LEU A 1 174 ? 8.759 -6.357 -2.343 1.00 97.19 174 LEU A C 1
ATOM 1388 O O . LEU A 1 174 ? 9.383 -6.502 -3.392 1.00 97.19 174 LEU A O 1
ATOM 1392 N N . LEU A 1 175 ? 8.419 -7.411 -1.591 1.00 97.69 175 LEU A N 1
ATOM 1393 C CA . LEU A 1 175 ? 8.682 -8.794 -1.989 1.00 97.69 175 LEU A CA 1
ATOM 1394 C C . LEU A 1 175 ? 7.775 -9.274 -3.135 1.00 97.69 175 LEU A C 1
ATOM 1396 O O . LEU A 1 175 ? 8.190 -10.151 -3.895 1.00 97.69 175 LEU A O 1
ATOM 1400 N N . ALA A 1 176 ? 6.561 -8.740 -3.277 1.00 97.56 176 ALA A N 1
ATOM 1401 C CA . ALA A 1 176 ? 5.649 -9.087 -4.367 1.00 97.56 176 ALA A CA 1
ATOM 1402 C C . ALA A 1 176 ? 6.113 -8.518 -5.719 1.00 97.56 176 ALA A C 1
ATOM 1404 O O . ALA A 1 176 ? 5.954 -9.191 -6.742 1.00 97.56 176 ALA A O 1
ATOM 1405 N N . GLN A 1 177 ? 6.742 -7.339 -5.708 1.00 97.75 177 GLN A N 1
ATOM 1406 C CA . GLN A 1 177 ? 7.257 -6.655 -6.897 1.00 97.75 177 GLN A CA 1
ATOM 1407 C C . GLN A 1 177 ? 8.380 -7.432 -7.596 1.00 97.75 177 GLN A C 1
ATOM 1409 O O . GLN A 1 177 ? 9.076 -8.250 -6.982 1.00 97.75 177 GLN A O 1
ATOM 1414 N N . ASP A 1 178 ? 8.590 -7.169 -8.886 1.00 97.81 178 ASP A N 1
ATOM 1415 C CA . ASP A 1 178 ? 9.736 -7.724 -9.615 1.00 97.81 178 ASP A CA 1
ATOM 1416 C C . ASP A 1 178 ? 10.999 -6.885 -9.368 1.00 97.81 178 ASP A C 1
ATOM 1418 O O . ASP A 1 178 ? 12.088 -7.446 -9.222 1.00 97.81 178 ASP A O 1
ATOM 1422 N N . ILE A 1 179 ? 10.834 -5.565 -9.222 1.00 97.94 179 ILE A N 1
ATOM 1423 C CA . ILE A 1 179 ? 11.862 -4.631 -8.753 1.00 97.94 179 ILE A CA 1
ATOM 1424 C C . ILE A 1 179 ? 11.307 -3.913 -7.513 1.00 97.94 179 ILE A C 1
ATOM 1426 O O . ILE A 1 179 ? 10.340 -3.162 -7.645 1.00 97.94 179 ILE A O 1
ATOM 1430 N N . PRO A 1 180 ? 11.876 -4.132 -6.311 1.00 97.62 180 PRO A N 1
ATOM 1431 C CA . PRO A 1 180 ? 11.492 -3.383 -5.120 1.00 97.62 180 PRO A CA 1
ATOM 1432 C C . PRO A 1 180 ? 11.651 -1.885 -5.368 1.00 97.62 180 PRO A C 1
ATOM 1434 O O . PRO A 1 180 ? 12.743 -1.445 -5.744 1.00 97.62 180 PRO A O 1
ATOM 1437 N N . SER A 1 181 ? 10.579 -1.122 -5.166 1.00 95.50 181 SER A N 1
ATOM 1438 C CA . SER A 1 181 ? 10.609 0.331 -5.347 1.00 95.50 181 SER A CA 1
ATOM 1439 C C . SER A 1 181 ? 9.943 1.074 -4.206 1.00 95.50 181 SER A C 1
ATOM 1441 O O . SER A 1 181 ? 9.103 0.517 -3.504 1.00 95.50 181 SER A O 1
ATOM 1443 N N . ILE A 1 182 ? 10.400 2.300 -3.990 1.00 93.94 182 ILE A N 1
ATOM 1444 C CA . ILE A 1 182 ? 9.992 3.164 -2.883 1.00 93.94 182 ILE A CA 1
ATOM 1445 C C . ILE A 1 182 ? 9.853 4.596 -3.405 1.00 93.94 182 ILE A C 1
ATOM 1447 O O . ILE A 1 182 ? 10.428 4.918 -4.452 1.00 93.94 182 ILE A O 1
ATOM 1451 N N . ASP A 1 183 ? 9.159 5.445 -2.659 1.00 89.31 183 ASP A N 1
ATOM 1452 C CA . ASP A 1 183 ? 9.211 6.895 -2.844 1.00 89.31 183 ASP A CA 1
ATOM 1453 C C . ASP A 1 183 ? 10.239 7.508 -1.881 1.00 89.31 183 ASP A C 1
ATOM 1455 O O . ASP A 1 183 ? 10.492 7.001 -0.783 1.00 89.31 183 ASP A O 1
ATOM 1459 N N . ASP A 1 184 ? 10.872 8.597 -2.302 1.00 80.44 184 ASP A N 1
ATOM 1460 C CA . ASP A 1 184 ? 11.639 9.482 -1.436 1.00 80.44 184 ASP A CA 1
ATOM 1461 C C . ASP A 1 184 ? 11.137 10.923 -1.539 1.00 80.44 184 ASP A C 1
ATOM 1463 O O . ASP A 1 184 ? 11.790 11.857 -2.030 1.00 80.44 184 ASP A O 1
ATOM 1467 N N . TYR A 1 185 ? 9.951 11.122 -0.974 1.00 68.19 185 TYR A N 1
ATOM 1468 C CA . TYR A 1 185 ? 9.373 12.429 -0.733 1.00 68.19 185 TYR A CA 1
ATOM 1469 C C . TYR A 1 185 ? 10.118 13.151 0.408 1.00 68.19 185 TYR A C 1
ATOM 1471 O O . TYR A 1 185 ? 9.638 13.298 1.538 1.00 68.19 185 TYR A O 1
ATOM 1479 N N . LEU A 1 186 ? 11.296 13.712 0.109 1.00 58.81 186 LEU A N 1
ATOM 1480 C CA . LEU A 1 186 ? 12.119 14.533 1.020 1.00 58.81 186 LEU A CA 1
ATOM 1481 C C . LEU A 1 186 ? 11.464 15.836 1.525 1.00 58.81 186 LEU A C 1
ATOM 1483 O O . LEU A 1 186 ? 12.126 16.709 2.101 1.00 58.81 186 LEU A O 1
ATOM 1487 N N . CYS A 1 187 ? 10.159 16.007 1.349 1.00 47.53 187 CYS A N 1
ATOM 1488 C CA . CYS A 1 187 ? 9.415 17.233 1.630 1.00 47.53 187 CYS A CA 1
ATOM 1489 C C . CYS A 1 187 ? 9.498 17.712 3.071 1.00 47.53 187 CYS A C 1
ATOM 1491 O O . CYS A 1 187 ? 9.314 18.902 3.336 1.00 47.53 187 CYS A O 1
ATOM 1493 N N . GLU A 1 188 ? 9.813 16.789 3.971 1.00 49.56 188 GLU A N 1
ATOM 1494 C CA . GLU A 1 188 ? 10.128 17.010 5.376 1.00 49.56 188 GLU A CA 1
ATOM 1495 C C . GLU A 1 188 ? 11.414 17.801 5.657 1.00 49.56 188 GLU A C 1
ATOM 1497 O O . GLU A 1 188 ? 11.498 18.599 6.593 1.00 49.56 188 GLU A O 1
ATOM 1502 N N . ILE A 1 189 ? 12.470 17.505 4.891 1.00 57.72 189 ILE A N 1
ATOM 1503 C CA . ILE A 1 189 ? 13.861 17.769 5.291 1.00 57.72 189 ILE A CA 1
ATOM 1504 C C . ILE A 1 189 ? 14.662 18.342 4.118 1.00 57.72 189 ILE A C 1
ATOM 1506 O O . ILE A 1 189 ? 15.710 17.836 3.715 1.00 57.72 189 ILE A O 1
ATOM 1510 N N . LYS A 1 190 ? 14.175 19.478 3.609 1.00 58.03 190 LYS A N 1
ATOM 1511 C CA . LYS A 1 190 ? 14.754 20.243 2.488 1.00 58.03 190 LYS A CA 1
ATOM 1512 C C . LYS A 1 190 ? 16.183 20.742 2.705 1.00 58.03 190 LYS A C 1
ATOM 1514 O O . LYS A 1 190 ? 16.753 21.367 1.823 1.00 58.03 190 LYS A O 1
ATOM 1519 N N . ASP A 1 191 ? 16.747 20.552 3.890 1.00 60.81 191 ASP A N 1
ATOM 1520 C CA . ASP A 1 191 ? 18.112 20.943 4.215 1.00 60.81 191 ASP A CA 1
ATOM 1521 C C . ASP A 1 191 ? 19.061 19.735 4.319 1.00 60.81 191 ASP A C 1
ATOM 1523 O O . ASP A 1 191 ? 20.219 19.905 4.703 1.00 60.81 191 ASP A O 1
ATOM 1527 N N . HIS A 1 192 ? 18.598 18.511 4.037 1.00 63.25 192 HIS A N 1
ATOM 1528 C CA . HIS A 1 192 ? 19.360 17.277 4.262 1.00 63.25 192 HIS A CA 1
ATOM 1529 C C . HIS A 1 192 ? 19.946 17.183 5.679 1.00 63.25 192 HIS A C 1
ATOM 1531 O O . HIS A 1 192 ? 21.043 16.662 5.887 1.00 63.25 192 HIS A O 1
ATOM 1537 N N . GLY A 1 193 ? 19.264 17.737 6.688 1.00 61.72 193 GLY A N 1
ATOM 1538 C CA . GLY A 1 193 ? 19.735 17.727 8.072 1.00 61.72 193 GLY A CA 1
ATOM 1539 C C . GLY A 1 193 ? 20.052 16.318 8.583 1.00 61.72 193 GLY A C 1
ATOM 1540 O O . GLY A 1 193 ? 20.981 16.159 9.373 1.00 61.72 193 GLY A O 1
ATOM 1541 N N . TYR A 1 194 ? 19.343 15.306 8.073 1.00 61.78 194 TYR A N 1
ATOM 1542 C CA . TYR A 1 194 ? 19.589 13.894 8.363 1.00 61.78 194 TYR A CA 1
ATOM 1543 C C . TYR A 1 194 ? 20.902 13.362 7.754 1.00 61.78 194 TYR A C 1
ATOM 1545 O O . TYR A 1 194 ? 21.548 12.531 8.378 1.00 61.78 194 TYR A O 1
ATOM 1553 N N . LEU A 1 195 ? 21.361 13.888 6.608 1.00 63.69 195 LEU A N 1
ATOM 1554 C CA . LEU A 1 195 ? 22.665 13.546 6.009 1.00 63.69 195 LEU A CA 1
ATOM 1555 C C . LEU A 1 195 ? 23.834 14.266 6.685 1.00 63.69 195 LEU A C 1
ATOM 1557 O O . LEU A 1 195 ? 24.964 13.783 6.685 1.00 63.69 195 LEU A O 1
ATOM 1561 N N . ARG A 1 196 ? 23.581 15.457 7.238 1.00 59.62 196 ARG A N 1
ATOM 1562 C CA . ARG A 1 196 ? 24.621 16.317 7.827 1.00 59.62 196 ARG A CA 1
ATOM 1563 C C . ARG A 1 196 ? 24.960 15.972 9.275 1.00 59.62 196 ARG A C 1
ATOM 1565 O O . ARG A 1 196 ? 25.958 16.479 9.788 1.00 59.62 196 ARG A O 1
ATOM 1572 N N . LYS A 1 197 ? 24.145 15.156 9.948 1.00 60.09 197 LYS A N 1
ATOM 1573 C CA . LYS A 1 197 ? 24.347 14.773 11.349 1.00 60.09 197 LYS A CA 1
ATOM 1574 C C . LYS A 1 197 ? 24.567 13.266 11.459 1.00 60.09 197 LYS A C 1
ATOM 1576 O O . LYS A 1 197 ? 23.661 12.511 11.120 1.00 60.09 197 LYS A O 1
ATOM 1581 N N . PRO A 1 198 ? 25.723 12.820 11.970 1.00 59.25 198 PRO A N 1
ATOM 1582 C CA . PRO A 1 198 ? 25.923 11.418 12.303 1.00 59.25 198 PRO A CA 1
ATOM 1583 C C . PRO A 1 198 ? 24.847 10.941 13.294 1.00 59.25 198 PRO A C 1
ATOM 1585 O O . PRO A 1 198 ? 24.685 11.522 14.364 1.00 59.25 198 PRO A O 1
ATOM 1588 N N . LEU A 1 199 ? 24.106 9.882 12.951 1.00 63.41 199 LEU A N 1
ATOM 1589 C CA . LEU A 1 199 ? 23.115 9.241 13.835 1.00 63.41 199 LEU A CA 1
ATOM 1590 C C . LEU A 1 199 ? 23.762 8.211 14.783 1.00 63.41 199 LEU A C 1
ATOM 1592 O O . LEU A 1 199 ? 23.181 7.176 15.097 1.00 63.41 199 LEU A O 1
ATOM 1596 N N . ASN A 1 200 ? 25.007 8.454 15.191 1.00 62.72 200 ASN A N 1
ATOM 1597 C CA . ASN A 1 200 ? 25.774 7.597 16.098 1.00 62.72 200 ASN A CA 1
ATOM 1598 C C . ASN A 1 200 ? 26.190 8.321 17.392 1.00 62.72 200 ASN A C 1
ATOM 1600 O O . ASN A 1 200 ? 27.002 7.796 18.156 1.00 62.72 200 ASN A O 1
ATOM 1604 N N . GLU A 1 201 ? 25.624 9.501 17.648 1.00 68.31 201 GLU A N 1
ATOM 1605 C CA . GLU A 1 201 ? 25.785 10.239 18.901 1.00 68.31 201 GLU A CA 1
ATOM 1606 C C . GLU A 1 201 ? 24.968 9.578 20.034 1.00 68.31 201 GLU A C 1
ATOM 1608 O O . GLU A 1 201 ? 23.965 8.907 19.767 1.00 68.31 201 GLU A O 1
ATOM 1613 N N . PRO A 1 202 ? 25.344 9.739 21.318 1.00 73.25 202 PRO A N 1
ATOM 1614 C CA . PRO A 1 202 ? 24.652 9.097 22.442 1.00 73.25 202 PRO A CA 1
ATOM 1615 C C . PRO A 1 202 ? 23.134 9.343 22.499 1.00 73.25 202 PRO A C 1
ATOM 1617 O O . PRO A 1 202 ? 22.396 8.465 22.940 1.00 73.25 202 PRO A O 1
ATOM 1620 N N . ASP A 1 203 ? 22.674 10.505 22.032 1.00 69.81 203 ASP A N 1
ATOM 1621 C CA . ASP A 1 203 ? 21.266 10.922 21.961 1.00 69.81 203 ASP A CA 1
ATOM 1622 C C . ASP A 1 203 ? 20.520 10.408 20.712 1.00 69.81 203 ASP A C 1
ATOM 1624 O O . ASP A 1 203 ? 19.295 10.499 20.643 1.00 69.81 203 ASP A O 1
ATOM 1628 N N . SER A 1 204 ? 21.243 9.857 19.733 1.00 62.72 204 SER A N 1
ATOM 1629 C CA . SER A 1 204 ? 20.705 9.245 18.508 1.00 62.72 204 SER A CA 1
ATOM 1630 C C . SER A 1 204 ? 20.903 7.730 18.446 1.00 62.72 204 SER A C 1
ATOM 1632 O O . SER A 1 204 ? 20.375 7.071 17.555 1.00 62.72 204 SER A O 1
ATOM 1634 N N . ARG A 1 205 ? 21.591 7.152 19.438 1.00 64.25 205 ARG A N 1
ATOM 1635 C CA . ARG A 1 205 ? 21.804 5.704 19.565 1.00 64.25 205 ARG A CA 1
ATOM 1636 C C . ARG A 1 205 ? 20.508 4.919 19.780 1.00 64.25 205 ARG A C 1
ATOM 1638 O O . ARG A 1 205 ? 20.412 3.774 19.346 1.00 64.25 205 ARG A O 1
ATOM 1645 N N . ILE A 1 206 ? 19.550 5.505 20.494 1.00 62.28 206 ILE A N 1
ATOM 1646 C CA . ILE A 1 206 ? 18.222 4.935 20.728 1.00 62.28 206 ILE A CA 1
ATOM 1647 C C . ILE A 1 206 ? 17.221 6.025 20.383 1.00 62.28 206 ILE A C 1
ATOM 1649 O O . ILE A 1 206 ? 17.030 6.966 21.149 1.00 62.28 206 ILE A O 1
ATOM 1653 N N . LEU A 1 207 ? 16.610 5.899 19.214 1.00 64.56 207 LEU A N 1
ATOM 1654 C CA . LEU A 1 207 ? 15.525 6.767 18.788 1.00 64.56 207 LEU A CA 1
ATOM 1655 C C . LEU A 1 207 ? 14.208 6.015 18.904 1.00 64.56 207 LEU A C 1
ATOM 1657 O O . LEU A 1 207 ? 14.160 4.788 18.778 1.00 64.56 207 LEU A O 1
ATOM 1661 N N . ALA A 1 208 ? 13.140 6.759 19.168 1.00 65.69 208 ALA A N 1
ATOM 1662 C CA . ALA A 1 208 ? 11.810 6.191 19.140 1.00 65.69 208 ALA A CA 1
ATOM 1663 C C . ALA A 1 208 ? 11.503 5.685 17.722 1.00 65.69 208 ALA A C 1
ATOM 1665 O O . ALA A 1 208 ? 11.942 6.264 16.729 1.00 65.69 208 ALA A O 1
ATOM 1666 N N . HIS A 1 209 ? 10.750 4.591 17.626 1.00 59.19 209 HIS A N 1
ATOM 1667 C CA . HIS A 1 209 ? 10.342 4.014 16.341 1.00 59.19 209 HIS A CA 1
ATOM 1668 C C . HIS A 1 209 ? 9.495 4.971 15.488 1.00 59.19 209 HIS A C 1
ATOM 1670 O O . HIS A 1 209 ? 9.266 4.684 14.316 1.00 59.19 209 HIS A O 1
ATOM 1676 N N . ASP A 1 210 ? 8.994 6.058 16.082 1.00 63.09 210 ASP A N 1
ATOM 1677 C CA . ASP A 1 210 ? 8.253 7.110 15.415 1.00 63.09 210 ASP A CA 1
ATOM 1678 C C . ASP A 1 210 ? 9.120 8.356 15.080 1.00 63.09 210 ASP A C 1
ATOM 1680 O O . ASP A 1 210 ? 8.603 9.367 14.593 1.00 63.09 210 ASP A O 1
ATOM 1684 N N . ASP A 1 211 ? 10.441 8.296 15.313 1.00 70.00 211 ASP A N 1
ATOM 1685 C CA . ASP A 1 211 ? 11.369 9.397 15.048 1.00 70.00 211 ASP A CA 1
ATOM 1686 C C . ASP A 1 211 ? 11.568 9.619 13.547 1.00 70.00 211 ASP A C 1
ATOM 1688 O O . ASP A 1 211 ? 12.078 8.777 12.801 1.00 70.00 211 ASP A O 1
ATOM 1692 N N . ARG A 1 212 ? 11.226 10.835 13.124 1.00 65.25 212 ARG A N 1
ATOM 1693 C CA . ARG A 1 212 ? 11.194 11.257 11.723 1.00 65.25 212 ARG A CA 1
ATOM 1694 C C . ARG A 1 212 ? 12.535 11.186 11.000 1.00 65.25 212 ARG A C 1
ATOM 1696 O O . ARG A 1 212 ? 12.548 11.200 9.777 1.00 65.25 212 ARG A O 1
ATOM 1703 N N . ARG A 1 213 ? 13.653 11.098 11.724 1.00 66.06 213 ARG A N 1
ATOM 1704 C CA . ARG A 1 213 ? 15.001 11.010 11.139 1.00 66.06 213 ARG A CA 1
ATOM 1705 C C . ARG A 1 213 ? 15.339 9.626 10.582 1.00 66.06 213 ARG A C 1
ATOM 1707 O O . ARG A 1 213 ? 16.291 9.511 9.815 1.00 66.06 213 ARG A O 1
ATOM 1714 N N . LEU A 1 214 ? 14.617 8.578 10.984 1.00 65.56 214 LEU A N 1
ATOM 1715 C CA . LEU A 1 214 ? 14.979 7.194 10.665 1.00 65.56 214 LEU A CA 1
ATOM 1716 C C . LEU A 1 214 ? 14.185 6.566 9.520 1.00 65.56 214 LEU A C 1
ATOM 1718 O O . LEU A 1 214 ? 14.681 5.615 8.923 1.00 65.56 214 LEU A O 1
ATOM 1722 N N . PHE A 1 215 ? 12.990 7.061 9.205 1.00 69.62 215 PHE A N 1
ATOM 1723 C CA . PHE A 1 215 ? 12.052 6.307 8.363 1.00 69.62 215 PHE A CA 1
ATOM 1724 C C . PHE A 1 215 ? 12.545 6.051 6.952 1.00 69.62 215 PHE A C 1
ATOM 1726 O O . PHE A 1 215 ? 12.566 4.895 6.534 1.00 69.62 215 PHE A O 1
ATOM 1733 N N . THR A 1 216 ? 13.050 7.089 6.285 1.00 73.06 216 THR A N 1
ATOM 1734 C CA . THR A 1 216 ? 13.640 6.973 4.951 1.00 73.06 216 THR A CA 1
ATOM 1735 C C . THR A 1 216 ? 14.698 5.859 4.938 1.00 73.06 216 THR A C 1
ATOM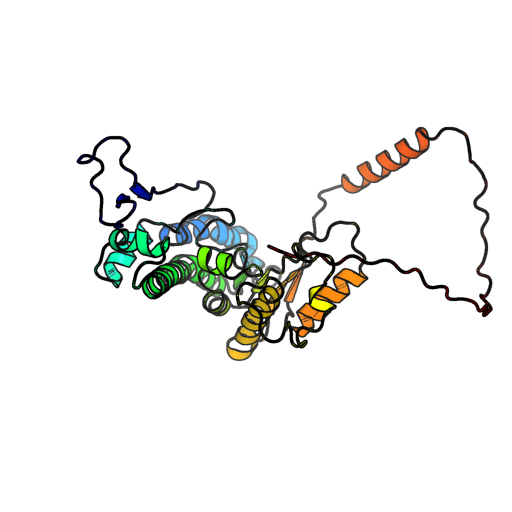 1737 O O . THR A 1 216 ? 14.629 4.927 4.146 1.00 73.06 216 THR A O 1
ATOM 1740 N N . HIS A 1 217 ? 15.603 5.813 5.922 1.00 79.31 217 HIS A N 1
ATOM 1741 C CA . HIS A 1 217 ? 16.633 4.767 5.995 1.00 79.31 217 HIS A CA 1
ATOM 1742 C C . HIS A 1 217 ? 16.066 3.341 6.081 1.00 79.31 217 HIS A C 1
ATOM 1744 O O . HIS A 1 217 ? 16.639 2.419 5.494 1.00 79.31 217 HIS A O 1
ATOM 1750 N N . LEU A 1 218 ? 14.977 3.138 6.830 1.00 81.75 218 LEU A N 1
ATOM 1751 C CA . LEU A 1 218 ? 14.385 1.814 7.024 1.00 81.75 218 LEU A CA 1
ATOM 1752 C C . LEU A 1 218 ? 13.773 1.280 5.732 1.00 81.75 218 LEU A C 1
ATOM 1754 O O . LEU A 1 218 ? 13.992 0.110 5.415 1.00 81.75 218 LEU A O 1
ATOM 1758 N N . ILE A 1 219 ? 13.060 2.120 4.979 1.00 87.69 219 ILE A N 1
ATOM 1759 C CA . ILE A 1 219 ? 12.419 1.689 3.735 1.00 87.69 219 ILE A CA 1
ATOM 1760 C C . ILE A 1 219 ? 13.465 1.383 2.648 1.00 87.69 219 ILE A C 1
ATOM 1762 O O . ILE A 1 219 ? 13.435 0.295 2.070 1.00 87.69 219 ILE A O 1
ATOM 1766 N N . TYR A 1 220 ? 14.503 2.217 2.503 1.00 90.31 220 TYR A N 1
ATOM 1767 C CA . TYR A 1 220 ? 15.656 1.941 1.631 1.00 90.31 220 TYR A CA 1
ATOM 1768 C C . TYR A 1 220 ? 16.370 0.630 1.988 1.00 90.31 220 TYR A C 1
ATOM 1770 O O . TYR A 1 220 ? 16.745 -0.158 1.112 1.00 90.31 220 TYR A O 1
ATOM 1778 N N . LYS A 1 221 ? 16.590 0.369 3.285 1.00 91.00 221 LYS A N 1
ATOM 1779 C CA . LYS A 1 221 ? 17.208 -0.889 3.728 1.00 91.00 221 LYS A CA 1
ATOM 1780 C C . LYS A 1 221 ? 16.286 -2.083 3.554 1.00 91.00 221 LYS A C 1
ATOM 1782 O O . LYS A 1 221 ? 16.790 -3.158 3.239 1.00 91.00 221 LYS A O 1
ATOM 1787 N N . GLY A 1 222 ? 14.975 -1.903 3.673 1.00 92.81 222 GLY A N 1
ATOM 1788 C CA . GLY A 1 222 ? 13.987 -2.914 3.315 1.00 92.81 222 GLY A CA 1
ATOM 1789 C C . GLY A 1 222 ? 14.075 -3.295 1.838 1.00 92.81 222 GLY A C 1
ATOM 1790 O O . GLY A 1 222 ? 14.320 -4.461 1.520 1.00 92.81 222 GLY A O 1
ATOM 1791 N N . ALA A 1 223 ? 13.976 -2.304 0.949 1.00 95.69 223 ALA A N 1
ATOM 1792 C CA . ALA A 1 223 ? 14.021 -2.496 -0.498 1.00 95.69 223 ALA A CA 1
ATOM 1793 C C . ALA A 1 223 ? 15.351 -3.104 -0.963 1.00 95.69 223 ALA A C 1
ATOM 1795 O O . ALA A 1 223 ? 15.352 -4.147 -1.616 1.00 95.69 223 ALA A O 1
ATOM 1796 N N . SER A 1 224 ? 16.492 -2.544 -0.544 1.00 96.62 224 SER A N 1
ATOM 1797 C CA . SER A 1 224 ? 17.811 -3.093 -0.896 1.00 96.62 224 SER A CA 1
ATOM 1798 C C . SER A 1 224 ? 18.055 -4.488 -0.315 1.00 96.62 224 SER A C 1
ATOM 1800 O O . SER A 1 224 ? 18.665 -5.326 -0.979 1.00 96.62 224 SER A O 1
ATOM 1802 N N . SER A 1 225 ? 17.557 -4.796 0.886 1.00 97.06 225 SER A N 1
ATOM 1803 C CA . SER A 1 225 ? 17.665 -6.152 1.441 1.00 97.06 225 SER A CA 1
ATOM 1804 C C . SER A 1 225 ? 16.876 -7.159 0.614 1.00 97.06 225 SER A C 1
ATOM 1806 O O . SER A 1 225 ? 17.399 -8.229 0.308 1.00 97.06 225 SER A O 1
ATOM 1808 N N . ILE A 1 226 ? 15.645 -6.815 0.222 1.00 98.00 226 ILE A N 1
ATOM 1809 C CA . ILE A 1 226 ? 14.811 -7.679 -0.619 1.00 98.00 226 ILE A CA 1
ATOM 1810 C C . ILE A 1 226 ? 15.439 -7.850 -2.000 1.00 98.00 226 ILE A C 1
ATOM 1812 O O . ILE A 1 226 ? 15.546 -8.979 -2.481 1.00 98.00 226 ILE A O 1
ATOM 1816 N N . ALA A 1 227 ? 15.909 -6.756 -2.600 1.00 98.12 227 ALA A N 1
ATOM 1817 C CA . ALA A 1 227 ? 16.534 -6.768 -3.912 1.00 98.12 227 ALA A CA 1
ATOM 1818 C C . ALA A 1 227 ? 17.739 -7.718 -3.966 1.00 98.12 227 ALA A C 1
ATOM 1820 O O . ALA A 1 227 ? 17.848 -8.529 -4.885 1.00 98.12 227 ALA A O 1
ATOM 1821 N N . ASN A 1 228 ? 18.608 -7.652 -2.951 1.00 97.62 228 ASN A N 1
ATOM 1822 C CA . ASN A 1 228 ? 19.827 -8.458 -2.870 1.00 97.62 228 ASN A CA 1
ATOM 1823 C C . ASN A 1 228 ? 19.580 -9.923 -2.478 1.00 97.62 228 ASN A C 1
ATOM 1825 O O . ASN A 1 228 ? 20.337 -10.795 -2.896 1.00 97.62 228 ASN A O 1
ATOM 1829 N N . GLN A 1 229 ? 18.571 -10.208 -1.649 1.00 97.88 229 GLN A N 1
ATOM 1830 C CA . GLN A 1 229 ? 18.332 -11.565 -1.137 1.00 97.88 229 GLN A CA 1
ATOM 1831 C C . GLN A 1 229 ? 17.377 -12.383 -2.010 1.00 97.88 229 GLN A C 1
ATOM 1833 O O . GLN A 1 229 ? 17.511 -13.604 -2.072 1.00 97.88 229 GLN A O 1
ATOM 1838 N N . PHE A 1 230 ? 16.406 -11.733 -2.656 1.00 98.06 230 PHE A N 1
ATOM 1839 C CA . PHE A 1 230 ? 15.273 -12.418 -3.289 1.00 98.06 230 PHE A CA 1
ATOM 1840 C C . PHE A 1 230 ? 15.019 -12.013 -4.744 1.00 98.06 230 PHE A C 1
ATOM 1842 O O . PHE A 1 230 ? 14.147 -12.609 -5.377 1.00 98.06 230 PHE A O 1
ATOM 1849 N N . LYS A 1 231 ? 15.718 -11.001 -5.275 1.00 97.06 231 LYS A N 1
ATOM 1850 C CA . LYS A 1 231 ? 15.465 -10.440 -6.614 1.00 97.06 231 LYS A CA 1
ATOM 1851 C C . LYS A 1 231 ? 16.766 -10.330 -7.420 1.00 97.06 231 LYS A C 1
ATOM 1853 O O . LYS A 1 231 ? 17.706 -11.088 -7.206 1.00 97.06 231 LYS A O 1
ATOM 1858 N N . ASN A 1 232 ? 16.798 -9.420 -8.391 1.00 95.12 232 ASN A N 1
ATOM 1859 C CA . ASN A 1 232 ? 17.904 -9.207 -9.327 1.00 95.12 232 ASN A CA 1
ATOM 1860 C C . ASN A 1 232 ? 18.877 -8.091 -8.893 1.00 95.12 232 ASN A C 1
ATOM 1862 O O . ASN A 1 232 ? 19.693 -7.653 -9.701 1.00 95.12 232 ASN A O 1
ATOM 1866 N N . GLY A 1 233 ? 18.790 -7.615 -7.647 1.00 97.00 233 GLY A N 1
ATOM 1867 C CA . GLY A 1 233 ? 19.636 -6.537 -7.128 1.00 97.00 233 GLY A CA 1
ATOM 1868 C C . GLY A 1 233 ? 19.251 -5.123 -7.580 1.00 97.00 233 GLY A C 1
ATOM 1869 O O . GLY A 1 233 ? 19.921 -4.176 -7.168 1.00 97.00 233 GLY A O 1
ATOM 1870 N N . LEU A 1 234 ? 18.196 -4.951 -8.387 1.00 97.81 234 LEU A N 1
ATOM 1871 C CA . LEU A 1 234 ? 17.674 -3.624 -8.712 1.00 97.81 234 LEU A CA 1
ATOM 1872 C C . LEU A 1 234 ? 16.812 -3.080 -7.570 1.00 97.81 234 LEU A C 1
ATOM 1874 O O . LEU A 1 234 ? 16.010 -3.808 -6.987 1.00 97.81 234 LEU A O 1
ATOM 1878 N N . VAL A 1 235 ? 16.975 -1.794 -7.281 1.00 97.69 235 VAL A N 1
ATOM 1879 C CA . VAL A 1 235 ? 16.154 -1.023 -6.347 1.00 97.69 235 VAL A CA 1
ATOM 1880 C C . VAL A 1 235 ? 15.750 0.253 -7.060 1.00 97.69 235 VAL A C 1
ATOM 1882 O O . VAL A 1 235 ? 16.619 1.058 -7.421 1.00 97.69 235 VAL A O 1
ATOM 1885 N N . SER A 1 236 ? 14.445 0.408 -7.261 1.00 96.31 236 SER A N 1
ATOM 1886 C CA . SER A 1 236 ? 13.882 1.600 -7.874 1.00 96.31 236 SER A CA 1
ATOM 1887 C C . SER A 1 236 ? 13.500 2.637 -6.828 1.00 96.31 236 SER A C 1
ATOM 1889 O O . SER A 1 236 ? 13.103 2.296 -5.717 1.00 96.31 236 SER A O 1
ATOM 1891 N N . VAL A 1 237 ? 13.641 3.904 -7.183 1.00 93.62 237 VAL A N 1
ATOM 1892 C CA . VAL A 1 237 ? 13.314 5.032 -6.314 1.00 93.62 237 VAL A CA 1
ATOM 1893 C C . VAL A 1 237 ? 12.659 6.114 -7.149 1.00 93.62 237 VAL A C 1
ATOM 1895 O O . VAL A 1 237 ? 13.182 6.455 -8.210 1.00 93.62 237 VAL A O 1
ATOM 1898 N N . GLU A 1 238 ? 11.530 6.630 -6.681 1.00 91.62 238 GLU A N 1
ATOM 1899 C CA . GLU A 1 238 ? 11.075 7.955 -7.086 1.00 91.62 238 GLU A CA 1
ATOM 1900 C C . GLU A 1 238 ? 11.861 9.007 -6.298 1.00 91.62 238 GLU A C 1
ATOM 1902 O O . GLU A 1 238 ? 11.793 9.042 -5.073 1.00 91.62 238 GLU A O 1
ATOM 1907 N N . ASP A 1 239 ? 12.662 9.823 -6.987 1.00 87.38 239 ASP A N 1
ATOM 1908 C CA . ASP A 1 239 ? 13.564 10.798 -6.369 1.00 87.38 239 ASP A CA 1
ATOM 1909 C C . ASP A 1 239 ? 13.289 12.239 -6.807 1.00 87.38 239 ASP A C 1
ATOM 1911 O O . ASP A 1 239 ? 12.569 12.537 -7.760 1.00 87.38 239 ASP A O 1
ATOM 1915 N N . LEU A 1 240 ? 13.932 13.181 -6.110 1.00 82.56 240 LEU A N 1
ATOM 1916 C CA . LEU A 1 240 ? 13.925 14.615 -6.430 1.00 82.56 240 LEU A CA 1
ATOM 1917 C C . LEU A 1 240 ? 12.528 15.271 -6.405 1.00 82.56 240 LEU A C 1
ATOM 1919 O O . LEU A 1 240 ? 12.318 16.336 -6.996 1.00 82.56 240 LEU A O 1
ATOM 1923 N N . THR A 1 241 ? 11.590 14.693 -5.659 1.00 77.44 241 THR A N 1
ATOM 1924 C CA . THR A 1 241 ? 10.198 15.137 -5.580 1.00 77.44 241 THR A CA 1
ATOM 1925 C C . THR A 1 241 ? 10.047 16.468 -4.825 1.00 77.44 241 THR A C 1
ATOM 1927 O O . THR A 1 241 ? 10.600 16.682 -3.747 1.00 77.44 241 THR A O 1
ATOM 1930 N N . PHE A 1 242 ? 9.274 17.411 -5.388 1.00 72.12 242 PHE A N 1
ATOM 1931 C CA . PHE A 1 242 ? 8.828 18.662 -4.729 1.00 72.12 242 PHE A CA 1
ATOM 1932 C C . PHE A 1 242 ? 9.945 19.575 -4.152 1.00 72.12 242 PHE A C 1
ATOM 1934 O O . PHE A 1 242 ? 9.735 20.398 -3.251 1.00 72.12 242 PHE A O 1
ATOM 1941 N N . ILE A 1 243 ? 11.141 19.493 -4.730 1.00 71.75 243 ILE A N 1
ATOM 1942 C CA . ILE A 1 243 ? 12.339 20.262 -4.353 1.00 71.75 243 ILE A CA 1
ATOM 1943 C C . ILE A 1 243 ? 12.226 21.773 -4.646 1.00 71.75 243 ILE A C 1
ATOM 1945 O O . ILE A 1 243 ? 12.814 22.591 -3.942 1.00 71.75 243 ILE A O 1
ATOM 1949 N N . GLY A 1 244 ? 11.388 22.182 -5.605 1.00 72.75 244 GLY A N 1
ATOM 1950 C CA . GLY A 1 244 ? 11.240 23.581 -6.027 1.00 72.75 244 GLY A CA 1
ATOM 1951 C C . GLY A 1 244 ? 12.338 24.053 -6.993 1.00 72.75 244 GLY A C 1
ATOM 1952 O O . GLY A 1 244 ? 13.302 23.347 -7.262 1.00 72.75 244 GLY A O 1
ATOM 1953 N N . TRP A 1 245 ? 12.177 25.256 -7.557 1.00 79.31 245 TRP A N 1
ATOM 1954 C CA . TRP A 1 245 ? 13.031 25.755 -8.652 1.00 79.31 245 TRP A CA 1
ATOM 1955 C C . TRP A 1 245 ? 14.356 26.386 -8.207 1.00 79.31 245 TRP A C 1
ATOM 1957 O O . TRP A 1 245 ? 15.263 26.519 -9.022 1.00 79.31 245 TRP A O 1
ATOM 1967 N N . ASP A 1 246 ? 14.464 26.785 -6.940 1.00 81.88 246 ASP A N 1
ATOM 1968 C CA . ASP A 1 246 ? 15.633 27.499 -6.407 1.00 81.88 246 ASP A CA 1
ATOM 1969 C C . ASP A 1 246 ? 16.702 26.548 -5.830 1.00 81.88 246 ASP A C 1
ATOM 1971 O O . ASP A 1 246 ? 17.623 26.984 -5.141 1.00 81.88 246 ASP A O 1
ATOM 1975 N N . VAL A 1 247 ? 16.580 25.241 -6.085 1.00 76.69 247 VAL A N 1
ATOM 1976 C CA . VAL A 1 247 ? 17.501 24.227 -5.562 1.00 76.69 247 VAL A CA 1
ATOM 1977 C C . VAL A 1 247 ? 18.752 24.130 -6.426 1.00 76.69 247 VAL A C 1
ATOM 1979 O O . VAL A 1 247 ? 18.695 23.962 -7.643 1.00 76.69 247 VAL A O 1
ATOM 1982 N N . GLU A 1 248 ? 19.912 24.228 -5.779 1.00 82.31 248 GLU A N 1
ATOM 1983 C CA . GLU A 1 248 ? 21.201 24.100 -6.450 1.00 82.31 248 GLU A CA 1
ATOM 1984 C C . GLU A 1 248 ? 21.480 22.637 -6.839 1.00 82.31 248 GLU A C 1
ATOM 1986 O O . GLU A 1 248 ? 21.230 21.736 -6.037 1.00 82.31 248 GLU A O 1
ATOM 1991 N N . PRO A 1 249 ? 22.109 22.365 -7.998 1.00 83.06 249 PRO A N 1
ATOM 1992 C CA . PRO A 1 249 ? 22.483 21.002 -8.390 1.00 83.06 249 PRO A CA 1
ATOM 1993 C C . PRO A 1 249 ? 23.318 20.244 -7.345 1.00 83.06 249 PRO A C 1
ATOM 1995 O O . PRO A 1 249 ? 23.235 19.023 -7.251 1.00 83.06 249 PRO A O 1
ATOM 1998 N N . ALA A 1 250 ? 24.107 20.954 -6.530 1.00 82.25 250 ALA A N 1
ATOM 1999 C CA . ALA A 1 250 ? 24.894 20.356 -5.452 1.00 82.25 250 ALA A CA 1
ATOM 2000 C C . ALA A 1 250 ? 24.024 19.704 -4.360 1.00 82.25 250 ALA A C 1
ATOM 2002 O O . ALA A 1 250 ? 24.423 18.694 -3.775 1.00 82.25 250 ALA A O 1
ATOM 2003 N N . PHE A 1 251 ? 22.835 20.258 -4.104 1.00 77.69 251 PHE A N 1
ATOM 2004 C CA . PHE A 1 251 ? 21.857 19.665 -3.199 1.00 77.69 251 PHE A CA 1
ATOM 2005 C C . PHE A 1 251 ? 21.374 18.323 -3.758 1.00 77.69 251 PHE A C 1
ATOM 2007 O O . PHE A 1 251 ? 21.554 17.304 -3.099 1.00 77.69 251 PHE A O 1
ATOM 2014 N N . LEU A 1 252 ? 20.900 18.306 -5.008 1.00 81.44 252 LEU A N 1
ATOM 2015 C CA . LEU A 1 252 ? 20.417 17.097 -5.693 1.00 81.44 252 LEU A CA 1
ATOM 2016 C C . LEU A 1 252 ? 21.483 15.999 -5.736 1.00 81.44 252 LEU A C 1
ATOM 2018 O O . LEU A 1 252 ? 21.218 14.850 -5.411 1.00 81.44 252 LEU A O 1
ATOM 2022 N N . ASN A 1 253 ? 22.729 16.374 -6.032 1.00 84.06 253 ASN A N 1
ATOM 2023 C CA . ASN A 1 253 ? 23.847 15.436 -6.041 1.00 84.06 253 ASN A CA 1
ATOM 2024 C C . ASN A 1 253 ? 24.088 14.787 -4.667 1.00 84.06 253 ASN A C 1
ATOM 2026 O O . ASN A 1 253 ? 24.478 13.629 -4.589 1.00 84.06 253 ASN A O 1
ATOM 2030 N N . THR A 1 254 ? 23.870 15.524 -3.576 1.00 80.25 254 THR A N 1
ATOM 2031 C CA . THR A 1 254 ? 24.042 14.981 -2.220 1.00 80.25 254 THR A CA 1
ATOM 2032 C C . THR A 1 254 ? 22.968 13.944 -1.899 1.00 80.25 254 THR A C 1
ATOM 2034 O O . THR A 1 254 ? 23.298 12.903 -1.336 1.00 80.25 254 THR A O 1
ATOM 2037 N N . GLN A 1 255 ? 21.719 14.217 -2.285 1.00 80.19 255 GLN A N 1
ATOM 2038 C CA . GLN A 1 255 ? 20.612 13.270 -2.170 1.00 80.19 255 GLN A CA 1
ATOM 2039 C C . GLN A 1 255 ? 20.919 11.998 -2.965 1.00 80.19 255 GLN A C 1
ATOM 2041 O O . GLN A 1 255 ? 21.095 10.945 -2.367 1.00 80.19 255 GLN A O 1
ATOM 2046 N N . MET A 1 256 ? 21.141 12.106 -4.276 1.00 84.88 256 MET A N 1
ATOM 2047 C CA . MET A 1 256 ? 21.380 10.938 -5.134 1.00 84.88 256 MET A CA 1
ATOM 2048 C C . MET A 1 256 ? 22.566 10.081 -4.659 1.00 84.88 256 MET A C 1
ATOM 2050 O O . MET A 1 256 ? 22.500 8.855 -4.681 1.00 84.88 256 MET A O 1
ATOM 2054 N N . LEU A 1 257 ? 23.661 10.694 -4.185 1.00 86.69 257 LEU A N 1
ATOM 2055 C CA . LEU A 1 257 ? 24.798 9.946 -3.627 1.00 86.69 257 LEU A CA 1
ATOM 2056 C C . LEU A 1 257 ? 24.426 9.146 -2.374 1.00 86.69 257 LEU A C 1
ATOM 2058 O O . LEU A 1 257 ? 24.959 8.054 -2.167 1.00 86.69 257 LEU A O 1
ATOM 2062 N N . PHE A 1 258 ? 23.541 9.679 -1.537 1.00 84.62 258 PHE A N 1
ATOM 2063 C CA . PHE A 1 258 ? 23.023 8.958 -0.384 1.00 84.62 258 PHE A CA 1
ATOM 2064 C C . PHE A 1 258 ? 22.128 7.791 -0.805 1.00 84.62 258 PHE A C 1
ATOM 2066 O O . PHE A 1 258 ? 22.324 6.682 -0.313 1.00 84.62 258 PHE A O 1
ATOM 2073 N N . GLU A 1 259 ? 21.214 8.003 -1.747 1.00 88.00 259 GLU A N 1
ATOM 2074 C CA . GLU A 1 259 ? 20.321 6.957 -2.260 1.00 88.00 259 GLU A CA 1
ATOM 2075 C C . GLU A 1 259 ? 21.124 5.807 -2.893 1.00 88.00 259 GLU A C 1
ATOM 2077 O O . GLU A 1 259 ? 20.920 4.636 -2.557 1.00 88.00 259 GLU A O 1
ATOM 2082 N N . LEU A 1 260 ? 22.140 6.138 -3.705 1.00 91.50 260 LEU A N 1
ATOM 2083 C CA . LEU A 1 260 ? 23.111 5.177 -4.245 1.00 91.50 260 LEU A CA 1
ATOM 2084 C C . LEU A 1 260 ? 23.821 4.400 -3.126 1.00 91.50 260 LEU A C 1
ATOM 2086 O O . LEU A 1 260 ? 23.942 3.176 -3.191 1.00 91.50 260 LEU A O 1
ATOM 2090 N N . ALA A 1 261 ? 24.276 5.088 -2.073 1.00 89.19 261 ALA A N 1
ATOM 2091 C CA . ALA A 1 261 ? 24.926 4.450 -0.925 1.00 89.19 261 ALA A CA 1
ATOM 2092 C C . ALA A 1 261 ? 23.968 3.554 -0.117 1.00 89.19 261 ALA A C 1
ATOM 2094 O O . ALA A 1 261 ? 24.399 2.606 0.551 1.00 89.19 261 ALA A O 1
ATOM 2095 N N . LEU A 1 262 ? 22.666 3.831 -0.170 1.00 88.88 262 LEU A N 1
ATOM 2096 C CA . LEU A 1 262 ? 21.641 3.001 0.443 1.00 88.88 262 LEU A CA 1
ATOM 2097 C C . LEU A 1 262 ? 21.249 1.786 -0.399 1.00 88.88 262 LEU A C 1
ATOM 2099 O O . LEU A 1 262 ? 20.738 0.825 0.184 1.00 88.88 262 LEU A O 1
ATOM 2103 N N . GLY A 1 263 ? 21.596 1.783 -1.686 1.00 92.62 263 GLY A N 1
ATOM 2104 C CA . GLY A 1 263 ? 21.429 0.665 -2.609 1.00 92.62 263 GLY A CA 1
ATOM 2105 C C . GLY A 1 263 ? 20.482 0.947 -3.774 1.00 92.62 263 GLY A C 1
ATOM 2106 O O . GLY A 1 263 ? 20.245 0.026 -4.550 1.00 92.62 263 GLY A O 1
ATOM 2107 N N . ALA A 1 264 ? 19.956 2.171 -3.905 1.00 93.88 264 ALA A N 1
ATOM 2108 C CA . ALA A 1 264 ? 19.191 2.573 -5.082 1.00 93.88 264 ALA A CA 1
ATOM 2109 C C . ALA A 1 264 ? 20.079 2.529 -6.328 1.00 93.88 264 ALA A C 1
ATOM 2111 O O . ALA A 1 264 ? 21.244 2.924 -6.285 1.00 93.88 264 ALA A O 1
ATOM 2112 N N . ASN A 1 265 ? 19.548 2.019 -7.435 1.00 95.69 265 ASN A N 1
ATOM 2113 C CA . ASN A 1 265 ? 20.279 1.927 -8.702 1.00 95.69 265 ASN A CA 1
ATOM 2114 C C . ASN A 1 265 ? 19.377 2.013 -9.947 1.00 95.69 265 ASN A C 1
ATOM 2116 O O . ASN A 1 265 ? 19.885 1.923 -11.064 1.00 95.69 265 ASN A O 1
ATOM 2120 N N . LEU A 1 266 ? 18.074 2.245 -9.760 1.00 95.25 266 LEU A N 1
ATOM 2121 C CA . LEU A 1 266 ? 17.114 2.600 -10.799 1.00 95.25 266 LEU A CA 1
ATOM 2122 C C . LEU A 1 266 ? 16.350 3.861 -10.350 1.00 95.25 266 LEU A C 1
ATOM 2124 O O . LEU A 1 266 ? 15.409 3.789 -9.575 1.00 95.25 266 LEU A O 1
ATOM 2128 N N . MET A 1 267 ? 16.807 5.038 -10.771 1.00 90.94 267 MET A N 1
ATOM 2129 C CA . MET A 1 267 ? 16.267 6.325 -10.302 1.00 90.94 267 MET A CA 1
ATOM 2130 C C . MET A 1 267 ? 15.186 6.851 -11.246 1.00 90.94 267 MET A C 1
ATOM 2132 O O . MET A 1 267 ? 15.374 6.836 -12.466 1.00 90.94 267 MET A O 1
ATOM 2136 N N . THR A 1 268 ? 14.089 7.343 -10.675 1.00 90.19 268 THR A N 1
ATOM 2137 C CA . THR A 1 268 ? 12.916 7.879 -11.373 1.00 90.19 268 THR A CA 1
ATOM 2138 C C . THR A 1 268 ? 12.651 9.315 -10.903 1.00 90.19 268 THR A C 1
ATOM 2140 O O . THR A 1 268 ? 11.860 9.521 -9.985 1.00 90.19 268 THR A O 1
ATOM 2143 N N . PRO A 1 269 ? 13.266 10.333 -11.541 1.00 87.94 269 PRO A N 1
ATOM 2144 C CA . PRO A 1 269 ? 13.134 11.706 -11.063 1.00 87.94 269 PRO A CA 1
ATOM 2145 C C . PRO A 1 269 ? 11.716 12.257 -11.229 1.00 87.94 269 PRO A C 1
ATOM 2147 O O . PRO A 1 269 ? 11.225 12.392 -12.357 1.00 87.94 269 PRO A O 1
ATOM 2150 N N . HIS A 1 270 ? 11.097 12.677 -10.126 1.00 84.38 270 HIS A N 1
ATOM 2151 C CA . HIS A 1 270 ? 9.804 13.349 -10.103 1.00 84.38 270 HIS A CA 1
ATOM 2152 C C . HIS A 1 270 ? 9.968 14.885 -10.186 1.00 84.38 270 HIS A C 1
ATOM 2154 O O . HIS A 1 270 ? 10.291 15.586 -9.228 1.00 84.38 270 HIS A O 1
ATOM 2160 N N . ALA A 1 271 ? 9.660 15.539 -11.301 1.00 81.81 271 ALA A N 1
ATOM 2161 C CA . ALA A 1 271 ? 9.136 14.992 -12.543 1.00 81.81 271 ALA A CA 1
ATOM 2162 C C . ALA A 1 271 ? 9.663 15.789 -13.737 1.00 81.81 271 ALA A C 1
ATOM 2164 O O . ALA A 1 271 ? 9.822 17.016 -13.678 1.00 81.81 271 ALA A O 1
ATOM 2165 N N . TYR A 1 272 ? 9.876 15.100 -14.859 1.00 79.00 272 TYR A N 1
ATOM 2166 C CA . TYR A 1 272 ? 10.158 15.745 -16.137 1.00 79.00 272 TYR A CA 1
ATOM 2167 C C . TYR A 1 272 ? 8.857 16.126 -16.842 1.00 79.00 272 TYR A C 1
ATOM 2169 O O . TYR A 1 272 ? 8.189 15.314 -17.477 1.00 79.00 272 TYR A O 1
ATOM 2177 N N . TYR A 1 273 ? 8.503 17.407 -16.762 1.00 81.25 273 TYR A N 1
ATOM 2178 C CA . TYR A 1 273 ? 7.316 17.924 -17.434 1.00 81.25 273 TYR A CA 1
ATOM 2179 C C . TYR A 1 273 ? 7.556 18.100 -18.936 1.00 81.25 273 TYR A C 1
ATOM 2181 O O . TYR A 1 273 ? 8.379 18.915 -19.366 1.00 81.25 273 TYR A O 1
ATOM 2189 N N . TYR A 1 274 ? 6.770 17.401 -19.753 1.00 78.88 274 TYR A N 1
ATOM 2190 C CA . TYR A 1 274 ? 6.727 17.651 -21.189 1.00 78.88 274 TYR A CA 1
ATOM 2191 C C . TYR A 1 274 ? 6.102 19.019 -21.474 1.00 78.88 274 TYR A C 1
ATOM 2193 O O . TYR A 1 274 ? 5.028 19.364 -20.979 1.00 78.88 274 TYR A O 1
ATOM 2201 N N . THR A 1 275 ? 6.747 19.804 -22.334 1.00 73.00 275 THR A N 1
ATOM 2202 C CA . THR A 1 275 ? 6.136 21.007 -22.904 1.00 73.00 275 THR A CA 1
ATOM 2203 C C . THR A 1 275 ? 5.570 20.683 -24.275 1.00 73.00 275 THR A C 1
ATOM 2205 O O . THR A 1 275 ? 6.298 20.555 -25.255 1.00 73.00 275 THR A O 1
ATOM 2208 N N . ILE A 1 276 ? 4.245 20.584 -24.362 1.00 64.25 276 ILE A N 1
ATOM 2209 C CA . ILE A 1 276 ? 3.550 20.495 -25.648 1.00 64.25 276 ILE A CA 1
ATOM 2210 C C . ILE A 1 276 ? 3.456 21.924 -26.225 1.00 64.25 276 ILE A C 1
ATOM 2212 O O . ILE A 1 276 ? 2.522 22.677 -25.943 1.00 64.25 276 ILE A O 1
ATOM 2216 N N . GLY A 1 277 ? 4.477 22.328 -26.992 1.00 63.69 277 GLY A N 1
ATOM 2217 C CA . GLY A 1 277 ? 4.536 23.580 -27.767 1.00 63.69 277 GLY A CA 1
ATOM 2218 C C . GLY A 1 277 ? 5.053 24.842 -27.042 1.00 63.69 277 GLY A C 1
ATOM 2219 O O . GLY A 1 277 ? 5.219 24.875 -25.824 1.00 63.69 277 GLY A O 1
ATOM 2220 N N . ASP A 1 278 ? 5.272 25.914 -27.825 1.00 60.00 278 ASP A N 1
ATOM 2221 C CA . ASP A 1 278 ? 5.959 27.206 -27.550 1.00 60.00 278 ASP A CA 1
ATOM 2222 C C . ASP A 1 278 ? 5.555 28.019 -26.291 1.00 60.00 278 ASP A C 1
ATOM 2224 O O . ASP A 1 278 ? 5.997 29.161 -26.092 1.00 60.00 278 ASP A O 1
ATOM 2228 N N . ARG A 1 279 ? 4.678 27.508 -25.424 1.00 51.66 279 ARG A N 1
ATOM 2229 C CA . ARG A 1 279 ? 4.118 28.277 -24.301 1.00 51.66 279 ARG A CA 1
ATOM 2230 C C . ARG A 1 279 ? 5.132 28.588 -23.199 1.00 51.66 279 ARG A C 1
ATOM 2232 O O . ARG A 1 279 ? 4.996 29.640 -22.570 1.00 51.66 279 ARG A O 1
ATOM 2239 N N . ALA A 1 280 ? 6.177 27.779 -23.019 1.00 51.44 280 ALA A N 1
ATOM 2240 C CA . ALA A 1 280 ? 7.249 28.095 -22.069 1.00 51.44 280 ALA A CA 1
ATOM 2241 C C . ALA A 1 280 ? 8.107 29.294 -22.520 1.00 51.44 280 ALA A C 1
ATOM 2243 O O . ALA A 1 280 ? 8.545 30.091 -21.691 1.00 51.44 280 ALA A O 1
ATOM 2244 N N . HIS A 1 281 ? 8.268 29.509 -23.831 1.00 45.81 281 HIS A N 1
ATOM 2245 C CA . HIS A 1 281 ? 9.106 30.596 -24.347 1.00 45.81 281 HIS A CA 1
ATOM 2246 C C . HIS A 1 281 ? 8.407 31.971 -24.310 1.00 45.81 281 HIS A C 1
ATOM 2248 O O . HIS A 1 281 ? 9.051 33.011 -24.162 1.00 45.81 281 HIS A O 1
ATOM 2254 N N . ARG A 1 282 ? 7.066 32.018 -24.395 1.00 43.34 282 ARG A N 1
ATOM 2255 C CA . ARG A 1 282 ? 6.326 33.299 -24.456 1.00 43.34 282 ARG A CA 1
ATOM 2256 C C . ARG A 1 282 ? 6.135 33.998 -23.108 1.00 43.34 282 ARG A C 1
ATOM 2258 O O . ARG A 1 282 ? 6.022 35.227 -23.099 1.00 43.34 282 ARG A O 1
ATOM 2265 N N . ARG A 1 283 ? 6.100 33.275 -21.980 1.00 45.00 283 ARG A N 1
ATOM 2266 C CA . ARG A 1 283 ? 5.929 33.902 -20.651 1.00 45.00 283 ARG A CA 1
ATOM 2267 C C . ARG A 1 283 ? 7.228 34.490 -20.096 1.00 45.00 283 ARG A C 1
ATOM 2269 O O . ARG A 1 283 ? 7.182 35.594 -19.554 1.00 45.00 283 ARG A O 1
ATOM 2276 N N . SER A 1 284 ? 8.376 33.843 -20.308 1.00 48.97 284 SER A N 1
ATOM 2277 C CA . SER A 1 284 ? 9.675 34.371 -19.857 1.00 48.97 284 SER A CA 1
ATOM 2278 C C . SER A 1 284 ? 10.059 35.664 -20.593 1.00 48.97 284 SER A C 1
ATOM 2280 O O . SER A 1 284 ? 10.500 36.631 -19.971 1.00 48.97 284 SER A O 1
ATOM 2282 N N . LEU A 1 285 ? 9.782 35.751 -21.900 1.00 46.03 285 LEU A N 1
ATOM 2283 C CA . LEU A 1 285 ? 10.101 36.933 -22.707 1.00 46.03 285 LEU A CA 1
ATOM 2284 C C . LEU A 1 285 ? 9.132 38.111 -22.510 1.00 46.03 285 LEU A C 1
ATOM 2286 O O . LEU A 1 285 ? 9.571 39.263 -22.569 1.00 46.03 285 LEU A O 1
ATOM 2290 N N . ARG A 1 286 ? 7.835 37.873 -22.248 1.00 45.88 286 ARG A N 1
ATOM 2291 C CA . ARG A 1 286 ? 6.896 38.964 -21.903 1.00 45.88 286 ARG A CA 1
ATOM 2292 C C . ARG A 1 286 ? 7.194 39.552 -20.524 1.00 45.88 286 ARG A C 1
ATOM 2294 O O . ARG A 1 286 ? 7.234 40.774 -20.407 1.00 45.88 286 ARG A O 1
ATOM 2301 N N . GLY A 1 287 ? 7.500 38.711 -19.532 1.00 46.44 287 GLY A N 1
ATOM 2302 C CA . GLY A 1 287 ? 7.884 39.162 -18.190 1.00 46.44 287 GLY A CA 1
ATOM 2303 C C . GLY A 1 287 ? 9.183 39.977 -18.173 1.00 46.44 287 GLY A C 1
ATOM 2304 O O . GLY A 1 287 ? 9.253 41.007 -17.500 1.00 46.44 287 GLY A O 1
ATOM 2305 N N . LEU A 1 288 ? 10.187 39.586 -18.973 1.00 47.03 288 LEU A N 1
ATOM 2306 C CA . LEU A 1 288 ? 11.418 40.372 -19.126 1.00 47.03 288 LEU A CA 1
ATOM 2307 C C . LEU A 1 288 ? 11.178 41.702 -19.858 1.00 47.03 288 LEU A C 1
ATOM 2309 O O . LEU A 1 288 ? 11.662 42.742 -19.409 1.00 47.03 288 LEU A O 1
ATOM 2313 N N . ARG A 1 289 ? 10.404 41.701 -20.955 1.00 45.06 289 ARG A N 1
ATOM 2314 C CA . ARG A 1 289 ? 10.132 42.924 -21.735 1.00 45.06 289 ARG A CA 1
ATOM 2315 C C . ARG A 1 289 ? 9.291 43.941 -20.960 1.00 45.06 289 ARG A C 1
ATOM 2317 O O . ARG A 1 289 ? 9.541 45.142 -21.080 1.00 45.06 289 ARG A O 1
ATOM 2324 N N . GLU A 1 290 ? 8.343 43.495 -20.138 1.00 45.78 290 GLU A N 1
ATOM 2325 C CA . GLU A 1 290 ? 7.518 44.383 -19.308 1.00 45.78 290 GLU A CA 1
ATOM 2326 C C . GLU A 1 290 ? 8.287 44.959 -18.109 1.00 45.78 290 GLU A C 1
ATOM 2328 O O . GLU A 1 290 ? 8.126 46.145 -17.808 1.00 45.78 290 GLU A O 1
ATOM 2333 N N . ARG A 1 291 ? 9.211 44.199 -17.498 1.00 47.47 291 ARG A N 1
ATOM 2334 C CA . ARG A 1 291 ? 10.105 44.724 -16.446 1.00 47.47 291 ARG A CA 1
ATOM 2335 C C . ARG A 1 291 ? 11.090 45.770 -16.971 1.00 47.47 291 ARG A C 1
ATOM 2337 O O . ARG A 1 291 ? 11.327 46.765 -16.293 1.00 47.47 291 ARG A O 1
ATOM 2344 N N . THR A 1 292 ? 11.588 45.630 -18.202 1.00 46.16 292 THR A N 1
ATOM 2345 C CA . THR A 1 292 ? 12.456 46.654 -18.821 1.00 46.16 292 THR A CA 1
ATOM 2346 C C . THR A 1 292 ? 11.728 47.925 -19.271 1.00 46.16 292 THR A C 1
ATOM 2348 O O . THR A 1 292 ? 12.377 48.944 -19.487 1.00 46.16 292 THR A O 1
ATOM 2351 N N . ARG A 1 293 ? 10.392 47.903 -19.402 1.00 46.53 293 ARG A N 1
ATOM 2352 C CA . ARG A 1 293 ? 9.589 49.076 -19.805 1.00 46.53 293 ARG A CA 1
ATOM 2353 C C . ARG A 1 293 ? 9.041 49.895 -18.632 1.00 46.53 293 ARG A C 1
ATOM 2355 O O . ARG A 1 293 ? 8.596 51.013 -18.858 1.00 46.53 293 ARG A O 1
ATOM 2362 N N . ARG A 1 294 ? 9.067 49.363 -17.403 1.00 43.72 294 ARG A N 1
ATOM 2363 C CA . ARG A 1 294 ? 8.542 50.030 -16.194 1.00 43.72 294 ARG A CA 1
ATOM 2364 C C . ARG A 1 294 ? 9.617 50.574 -15.241 1.00 43.72 294 ARG A C 1
ATOM 2366 O O . ARG A 1 294 ? 9.270 51.086 -14.182 1.00 43.72 294 ARG A O 1
ATOM 2373 N N . ALA A 1 295 ? 10.900 50.494 -15.593 1.00 37.78 295 ALA A N 1
ATOM 2374 C CA . ALA A 1 295 ? 11.964 51.104 -14.796 1.00 37.78 295 ALA A CA 1
ATOM 2375 C C . ALA A 1 295 ? 12.023 52.632 -15.041 1.00 37.78 295 ALA A C 1
ATOM 2377 O O . ALA A 1 295 ? 12.095 53.043 -16.203 1.00 37.78 295 ALA A O 1
ATOM 2378 N N . PRO A 1 296 ? 12.011 53.484 -13.995 1.00 43.09 296 PRO A N 1
ATOM 2379 C CA . PRO A 1 296 ? 12.214 54.924 -14.145 1.00 43.09 296 PRO A CA 1
ATOM 2380 C C . PRO A 1 296 ? 13.625 55.224 -14.683 1.00 43.09 296 PRO A C 1
ATOM 2382 O O . PRO A 1 296 ? 14.549 54.437 -14.458 1.00 43.09 296 PRO A O 1
ATOM 2385 N N . PRO A 1 297 ? 13.840 56.361 -15.369 1.00 42.38 297 PRO A N 1
ATOM 2386 C CA . PRO A 1 297 ? 15.104 56.672 -16.023 1.00 42.38 297 PRO A CA 1
ATOM 2387 C C . PRO A 1 297 ? 16.142 57.176 -15.013 1.00 42.38 297 PRO A C 1
ATOM 2389 O O . PRO A 1 297 ? 16.506 58.345 -15.023 1.00 42.38 297 PRO A O 1
ATOM 2392 N N . GLN A 1 298 ? 16.649 56.305 -14.145 1.00 45.31 298 GLN A N 1
ATOM 2393 C CA . GLN A 1 298 ? 17.885 56.547 -13.404 1.00 45.31 298 GLN A CA 1
ATOM 2394 C C . GLN A 1 298 ? 18.693 55.247 -13.361 1.00 45.31 298 GLN A C 1
ATOM 2396 O O . GLN A 1 298 ? 18.158 54.182 -13.088 1.00 45.31 298 GLN A O 1
ATOM 2401 N N . HIS A 1 299 ? 19.984 55.353 -13.681 1.00 39.62 299 HIS A N 1
ATOM 2402 C CA . HIS A 1 299 ? 20.957 54.263 -13.856 1.00 39.62 299 HIS A CA 1
ATOM 2403 C C . HIS A 1 299 ? 20.977 53.525 -15.207 1.00 39.62 299 HIS A C 1
ATOM 2405 O O . HIS A 1 299 ? 21.074 52.304 -15.279 1.00 39.62 299 HIS A O 1
ATOM 2411 N N . ARG A 1 300 ? 21.109 54.278 -16.308 1.00 40.28 300 ARG A N 1
ATOM 2412 C CA . ARG A 1 300 ? 21.995 53.836 -17.404 1.00 40.28 300 ARG A CA 1
ATOM 2413 C C . ARG A 1 300 ? 23.429 54.255 -17.069 1.00 40.28 300 ARG A C 1
ATOM 2415 O O . ARG A 1 300 ? 23.850 55.355 -17.412 1.00 40.28 300 ARG A O 1
ATOM 2422 N N . ARG A 1 301 ? 24.194 53.391 -16.397 1.00 35.75 301 ARG A N 1
ATOM 2423 C CA . ARG A 1 301 ? 25.661 53.508 -16.336 1.00 35.75 301 ARG A CA 1
ATOM 2424 C C . ARG A 1 301 ? 26.307 52.169 -16.688 1.00 35.75 301 ARG A C 1
ATOM 2426 O O . ARG A 1 301 ? 26.321 51.247 -15.891 1.00 35.75 301 ARG A O 1
ATOM 2433 N N . GLN A 1 302 ? 26.795 52.130 -17.927 1.00 33.66 302 GLN A N 1
ATOM 2434 C CA . GLN A 1 302 ? 27.925 51.367 -18.467 1.00 33.66 302 GLN A CA 1
ATOM 2435 C C . GLN A 1 302 ? 28.335 50.080 -17.729 1.00 33.66 302 GLN A C 1
ATOM 2437 O O . GLN A 1 302 ? 29.117 50.121 -16.781 1.00 33.66 302 GLN A O 1
ATOM 2442 N N . LEU A 1 303 ? 27.958 48.935 -18.297 1.00 30.97 303 LEU A N 1
ATOM 2443 C CA . LEU A 1 303 ? 28.765 47.720 -18.214 1.00 30.97 303 LEU A CA 1
ATOM 2444 C C . LEU A 1 303 ? 29.966 47.902 -19.154 1.00 30.97 303 LEU A C 1
ATOM 2446 O O . LEU A 1 303 ? 29.833 47.787 -20.370 1.00 30.97 303 LEU A O 1
ATOM 2450 N N . ARG A 1 304 ? 31.134 48.244 -18.601 1.00 30.42 304 ARG A N 1
ATOM 2451 C CA . ARG A 1 304 ? 32.420 47.987 -19.261 1.00 30.42 304 ARG A CA 1
ATOM 2452 C C . ARG A 1 304 ? 33.044 46.770 -18.591 1.00 30.42 304 ARG A C 1
ATOM 2454 O O . ARG A 1 304 ? 33.153 46.733 -17.367 1.00 30.42 304 ARG A O 1
ATOM 2461 N N . HIS A 1 305 ? 33.423 45.805 -19.423 1.00 37.19 305 HIS A N 1
ATOM 2462 C CA . HIS A 1 305 ? 34.225 44.635 -19.087 1.00 37.19 305 HIS A CA 1
ATOM 2463 C C . HIS A 1 305 ? 35.375 44.976 -18.126 1.00 37.19 305 HIS A C 1
ATOM 2465 O O . HIS A 1 305 ? 36.106 45.944 -18.344 1.00 37.19 305 HIS A O 1
ATOM 2471 N N . ARG A 1 306 ? 35.561 44.145 -17.096 1.00 28.41 306 ARG A N 1
ATOM 2472 C CA . ARG A 1 306 ? 36.828 44.018 -16.370 1.00 28.41 306 ARG A CA 1
ATOM 2473 C C . ARG A 1 306 ? 37.284 42.565 -16.442 1.00 28.41 306 ARG A C 1
ATOM 2475 O O . ARG A 1 306 ? 36.549 41.670 -16.039 1.00 28.41 306 ARG A O 1
ATOM 2482 N N . GLU A 1 307 ? 38.477 42.380 -16.994 1.00 29.94 307 GLU A N 1
ATOM 2483 C CA . GLU A 1 307 ? 39.254 41.139 -17.004 1.00 29.94 307 GLU A CA 1
ATOM 2484 C C . GLU A 1 307 ? 39.705 40.717 -15.588 1.00 29.94 307 GLU A C 1
ATOM 2486 O O . GLU A 1 307 ? 39.691 41.547 -14.669 1.00 29.94 307 GLU A O 1
ATOM 2491 N N . PRO A 1 308 ? 40.100 39.443 -15.383 1.00 33.41 308 PRO A N 1
ATOM 2492 C CA . PRO A 1 308 ? 40.338 38.893 -14.056 1.00 33.41 308 PRO A CA 1
ATOM 2493 C C . PRO A 1 308 ? 41.731 39.261 -13.524 1.00 33.41 308 PRO A C 1
ATOM 2495 O O . PRO A 1 308 ? 42.757 38.878 -14.080 1.00 33.41 308 PRO A O 1
ATOM 2498 N N . GLY A 1 309 ? 41.760 39.989 -12.405 1.00 28.56 309 GLY A N 1
ATOM 2499 C CA . GLY A 1 309 ? 42.972 40.326 -11.659 1.00 28.56 309 GLY A CA 1
ATOM 2500 C C . GLY A 1 309 ? 43.146 39.449 -10.416 1.00 28.56 309 GLY A C 1
ATOM 2501 O O . GLY A 1 309 ? 42.282 39.405 -9.545 1.00 28.56 309 GLY A O 1
ATOM 2502 N N . THR A 1 310 ? 44.295 38.784 -10.354 1.00 28.91 310 THR A N 1
ATOM 2503 C CA . THR A 1 310 ? 44.892 38.003 -9.257 1.00 28.91 310 THR A CA 1
ATOM 2504 C C . THR A 1 310 ? 44.582 38.485 -7.830 1.00 28.91 310 THR A C 1
ATOM 2506 O O . THR A 1 310 ? 44.855 39.638 -7.490 1.00 28.91 310 THR A O 1
ATOM 2509 N N . PHE A 1 311 ? 44.139 37.575 -6.954 1.00 27.45 311 PHE A N 1
ATOM 2510 C CA . PHE A 1 311 ? 43.978 37.830 -5.518 1.00 27.45 311 PHE A CA 1
ATOM 2511 C C . PHE A 1 311 ? 45.258 37.440 -4.756 1.00 27.45 311 PHE A C 1
ATOM 2513 O O . PHE A 1 311 ? 45.611 36.265 -4.669 1.00 27.45 311 PHE A O 1
ATOM 2520 N N . ARG A 1 312 ? 45.967 38.433 -4.202 1.00 27.03 312 ARG A N 1
ATOM 2521 C CA . ARG A 1 312 ? 47.029 38.239 -3.198 1.00 27.03 312 ARG A CA 1
ATOM 2522 C C . ARG A 1 312 ? 46.445 38.385 -1.793 1.00 27.03 312 ARG A C 1
ATOM 2524 O O . ARG A 1 312 ? 45.644 39.277 -1.528 1.00 27.03 312 ARG A O 1
ATOM 2531 N N . SER A 1 313 ? 46.905 37.517 -0.901 1.00 32.72 313 SER A N 1
ATOM 2532 C CA . SER A 1 313 ? 46.578 37.451 0.521 1.00 32.72 313 SER A CA 1
ATOM 2533 C C . SER A 1 313 ? 46.996 38.703 1.302 1.00 32.72 313 SER A C 1
ATOM 2535 O O . SER A 1 313 ? 48.079 39.250 1.094 1.00 32.72 313 SER A O 1
ATOM 2537 N N . ARG A 1 314 ? 46.180 39.098 2.288 1.00 27.69 314 ARG A N 1
ATOM 2538 C CA . ARG A 1 314 ? 46.641 39.849 3.465 1.00 27.69 314 ARG A CA 1
ATOM 2539 C C . ARG A 1 314 ? 45.902 39.394 4.721 1.00 27.69 314 ARG A C 1
ATOM 2541 O O . ARG A 1 314 ? 44.694 39.552 4.843 1.00 27.69 314 ARG A O 1
ATOM 2548 N N . GLN A 1 315 ? 46.684 38.843 5.646 1.00 30.64 315 GLN A N 1
ATOM 2549 C CA . GLN A 1 315 ? 46.345 38.660 7.053 1.00 30.64 315 GLN A CA 1
ATOM 2550 C C . GLN A 1 315 ? 46.098 40.018 7.729 1.00 30.64 315 GLN A C 1
ATOM 2552 O O . GLN A 1 315 ? 46.825 40.979 7.477 1.00 30.64 315 GLN A O 1
ATOM 2557 N N . GLY A 1 316 ? 45.141 40.061 8.655 1.00 27.00 316 GLY A N 1
ATOM 2558 C CA . GLY A 1 316 ? 44.929 41.174 9.578 1.00 27.00 316 GLY A CA 1
ATOM 2559 C C . GLY A 1 316 ? 44.228 40.683 10.844 1.00 27.00 316 GLY A C 1
ATOM 2560 O O . GLY A 1 316 ? 43.109 40.195 10.783 1.00 27.00 316 GLY A O 1
ATOM 2561 N N . ARG A 1 317 ? 44.943 40.754 11.970 1.00 27.44 317 ARG A N 1
ATOM 2562 C CA . ARG A 1 317 ? 44.570 40.305 13.322 1.00 27.44 317 ARG A CA 1
ATOM 2563 C C . ARG A 1 317 ? 43.541 41.222 14.012 1.00 27.44 317 ARG A C 1
ATOM 2565 O O . ARG A 1 317 ? 43.419 42.384 13.642 1.00 27.44 317 ARG A O 1
ATOM 2572 N N . ASN A 1 318 ? 43.051 40.713 15.156 1.00 27.52 318 ASN A N 1
ATOM 2573 C CA . ASN A 1 318 ? 42.433 41.374 16.330 1.00 27.52 318 ASN A CA 1
ATOM 2574 C C . ASN A 1 318 ? 40.903 41.544 16.284 1.00 27.52 318 ASN A C 1
ATOM 2576 O O . ASN A 1 318 ? 40.366 41.952 15.271 1.00 27.52 318 ASN A O 1
ATOM 2580 N N . ARG A 1 319 ? 40.129 41.332 17.360 1.00 27.97 319 ARG A N 1
ATOM 2581 C CA . ARG A 1 319 ? 40.390 40.996 18.778 1.00 27.97 319 ARG A CA 1
ATOM 2582 C C . ARG A 1 319 ? 39.048 40.580 19.408 1.00 27.97 319 ARG A C 1
ATOM 2584 O O . ARG A 1 319 ? 38.025 41.173 19.082 1.00 27.97 319 ARG A O 1
ATOM 2591 N N . MET A 1 320 ? 39.072 39.639 20.352 1.00 26.98 320 MET A N 1
ATOM 2592 C CA . MET A 1 320 ? 37.942 39.330 21.239 1.00 26.98 320 MET A CA 1
ATOM 2593 C C . MET A 1 320 ? 37.604 40.500 22.180 1.00 26.98 320 MET A C 1
ATOM 2595 O O . MET A 1 320 ? 38.510 41.154 22.704 1.00 26.98 320 MET A O 1
ATOM 2599 N N . ARG A 1 321 ? 36.313 40.648 22.505 1.00 27.47 321 ARG A N 1
ATOM 2600 C CA . ARG A 1 321 ? 35.819 41.070 23.828 1.00 27.47 321 ARG A CA 1
ATOM 2601 C C . ARG A 1 321 ? 34.549 40.273 24.181 1.00 27.47 321 ARG A C 1
ATOM 2603 O O . ARG A 1 321 ? 33.740 40.058 23.283 1.00 27.47 321 ARG A O 1
ATOM 2610 N N . PRO A 1 322 ? 34.369 39.842 25.444 1.00 30.06 322 PRO A N 1
ATOM 2611 C CA . PRO A 1 322 ? 33.223 39.044 25.873 1.00 30.06 322 PRO A CA 1
ATOM 2612 C C . PRO A 1 322 ? 32.074 39.935 26.370 1.00 30.06 322 PRO A C 1
ATOM 2614 O O . PRO A 1 322 ? 32.318 40.973 26.986 1.00 30.06 322 PRO A O 1
ATOM 2617 N N . SER A 1 323 ? 30.827 39.506 26.162 1.00 29.91 323 SER A N 1
ATOM 2618 C CA . SER A 1 323 ? 29.652 40.072 26.834 1.00 29.91 323 SER A CA 1
ATOM 2619 C C . SER A 1 323 ? 28.959 39.003 27.673 1.00 29.91 323 SER A C 1
ATOM 2621 O O . SER A 1 323 ? 28.519 37.975 27.166 1.00 29.91 323 SER A O 1
ATOM 2623 N N . THR A 1 324 ? 28.868 39.277 28.967 1.00 30.30 324 THR A N 1
ATOM 2624 C CA . THR A 1 324 ? 28.054 38.586 29.961 1.00 30.30 324 THR A CA 1
ATOM 2625 C C . THR A 1 324 ? 26.573 38.943 29.794 1.00 30.30 324 THR A C 1
ATOM 2627 O O . THR A 1 324 ? 26.234 40.110 29.627 1.00 30.30 324 THR A O 1
ATOM 2630 N N . SER A 1 325 ? 25.674 37.966 29.903 1.00 30.70 325 SER A N 1
ATOM 2631 C CA . SER A 1 325 ? 24.436 38.069 30.697 1.00 30.70 325 SER A CA 1
ATOM 2632 C C . SER A 1 325 ? 23.667 36.743 30.683 1.00 30.70 325 SER A C 1
ATOM 2634 O O . SER A 1 325 ? 23.680 35.990 29.716 1.00 30.70 325 SER A O 1
ATOM 2636 N N . ARG A 1 326 ? 23.083 36.453 31.846 1.00 29.17 326 ARG A N 1
ATOM 2637 C CA . ARG A 1 326 ? 22.322 35.264 32.238 1.00 29.17 326 ARG A CA 1
ATOM 2638 C C . ARG A 1 326 ? 20.964 35.204 31.535 1.00 29.17 326 ARG A C 1
ATOM 2640 O O . ARG A 1 326 ? 20.352 36.254 31.390 1.00 29.17 326 ARG A O 1
ATOM 2647 N N . GLN A 1 327 ? 20.443 33.993 31.323 1.00 29.52 327 GLN A N 1
ATOM 2648 C CA . GLN A 1 327 ? 19.092 33.590 31.755 1.00 29.52 327 GLN A CA 1
ATOM 2649 C C . GLN A 1 327 ? 18.881 32.076 31.545 1.00 29.52 327 GLN A C 1
ATOM 2651 O O . GLN A 1 327 ? 18.993 31.575 30.433 1.00 29.52 327 GLN A O 1
ATOM 2656 N N . GLU A 1 328 ? 18.589 31.362 32.635 1.00 32.22 328 GLU A N 1
ATOM 2657 C CA . GLU A 1 328 ? 17.973 30.025 32.635 1.00 32.22 328 GLU A CA 1
ATOM 2658 C C . GLU A 1 328 ? 16.445 30.166 32.529 1.00 32.22 328 GLU A C 1
ATOM 2660 O O . GLU A 1 328 ? 15.901 31.117 33.102 1.00 32.22 328 GLU A O 1
ATOM 2665 N N . PRO A 1 329 ? 15.724 29.191 31.947 1.00 39.28 329 PRO A N 1
ATOM 2666 C CA . PRO A 1 329 ? 14.319 28.974 32.252 1.00 39.28 329 PRO A CA 1
ATOM 2667 C C . PRO A 1 329 ? 14.124 27.741 33.147 1.00 39.28 329 PRO A C 1
ATOM 2669 O O . PRO A 1 329 ? 14.542 26.629 32.827 1.00 39.28 329 PRO A O 1
ATOM 2672 N N . ARG A 1 330 ? 13.428 27.966 34.267 1.00 28.28 330 ARG A N 1
ATOM 2673 C CA . ARG A 1 330 ? 12.748 26.936 35.059 1.00 28.28 330 ARG A CA 1
ATOM 2674 C C . ARG A 1 330 ? 11.494 26.487 34.310 1.00 28.28 330 ARG A C 1
ATOM 2676 O O . ARG A 1 330 ? 10.750 27.340 33.832 1.00 28.28 330 ARG A O 1
ATOM 2683 N N . TRP A 1 331 ? 11.236 25.185 34.295 1.00 36.16 331 TRP A N 1
ATOM 2684 C CA . TRP A 1 331 ? 9.942 24.615 33.926 1.00 36.16 331 TRP A CA 1
ATOM 2685 C C . TRP A 1 331 ? 9.271 24.072 35.191 1.00 36.16 331 TRP A C 1
ATOM 2687 O O . TRP A 1 331 ? 9.865 23.267 35.910 1.00 36.16 331 TRP A O 1
ATOM 2697 N N . THR A 1 332 ? 8.075 24.583 35.473 1.00 39.47 332 THR A N 1
ATOM 2698 C CA . THR A 1 332 ? 7.042 23.971 36.322 1.00 39.47 332 THR A CA 1
ATOM 2699 C C . THR A 1 332 ? 5.984 23.368 35.429 1.00 39.47 332 THR A C 1
ATOM 2701 O O . THR A 1 332 ? 5.676 24.050 34.421 1.00 39.47 332 THR A O 1
#

Secondary structure (DSSP, 8-state):
-EEETTT--B--TTSS-TT--EEE------TTS--TT-HHHHHHHHHHTHHHHHHHHGGGBTTTB--EEEEEE-SS-TT--S----HHHHHHHHHHHSS-GGGTHHHHHS--TTHHHHHHHHHHHHHHHHIIIIIHHHHHHHHHHT--EEEEETTSSS-HHHHHHHHS-SHHHHHHSSS-EEE--GGG-TT-HHHHS-TTSTTTSS--TT-TTTHHHHHHHHHHHHHHHHSSS--EEEESTT--TT--HHHHHHHHHHHHHHT--EEEETT-----STHHHHHHHHHHHHHHHSS-S---------PPP-----------------------

Radius of gyration: 28.04 Å; chains: 1; bounding box: 80×74×66 Å